Protein AF-M5FGD8-F1 (afdb_monomer_lite)

Secondary structure (DSSP, 8-state):
-PPP-----SSHHHHHHHHHHHHHHHHHHHHHHHHHHHHHHHHHHHHHHHHHHHHHHHHHHHTT-HHHHHHHHHHHHHHHHHHHHHHHTS--HHHHHHHHHHHHHHHHHHHHHTT--HHHHHHHHHHHHHH-HHHHHHHHHHHHHHHHHHHHHS-----SSSSSSSSS------------------------------

Foldseek 3Di:
DDDDDPDDDDPVVVVVVVVVCVVVCVVVCVVCVVVVVVVCVVCVVVCVVVVVVVVVVCVVVVVPCPVVVVVVVVVVVVVVVVVVVVVVPPPDPVVVVVVVVVVVVVVVVVVVPPPDDPVVVVVVLVVCCVVCVPCVVVVVVVVVVVVVCCVVVVPPPPPPVVPPPPPDDDDDDDDDDDDDPDDDDDDDPDDDDDDDDD

Radius of gyration: 38.77 Å; chains: 1; bounding box: 127×76×71 Å

Sequence (198 aa):
MPRKDDHGPKQADFETAKNELSDRFQQEKQTATETLHDARDELTRKAGDYASEAKQALFNKAEGTQRDVSANLSAFGGALRAASEHLANSDQRTASKFVLDAAGGLERLSSSVKDKPFEEVLGEIQSFGRDNPGALIAGSVLAGLALGRFIKSAPQSASAEAARQSQTDWASPNGNETGQDAGELADDWSNETLEQTP

pLDDT: mean 71.31, std 16.2, range [41.19, 95.94]

Structure (mmCIF, N/CA/C/O backbone):
data_AF-M5FGD8-F1
#
_entry.id   AF-M5FGD8-F1
#
loop_
_atom_site.group_PDB
_atom_site.id
_atom_site.type_symbol
_atom_site.label_atom_id
_atom_site.label_alt_id
_atom_site.label_comp_id
_atom_site.label_asym_id
_atom_site.label_entity_id
_atom_site.label_seq_id
_atom_site.pdbx_PDB_ins_code
_atom_site.Cartn_x
_atom_site.Cartn_y
_atom_site.Cartn_z
_atom_site.occupancy
_atom_site.B_iso_or_equiv
_atom_site.auth_seq_id
_atom_site.auth_comp_id
_atom_site.auth_asym_id
_atom_site.auth_atom_id
_atom_site.pdbx_PDB_model_num
ATOM 1 N N . MET A 1 1 ? 4.583 -41.269 44.971 1.00 46.97 1 MET A N 1
ATOM 2 C CA . MET A 1 1 ? 5.158 -40.457 43.877 1.00 46.97 1 MET A CA 1
ATOM 3 C C . MET A 1 1 ? 4.012 -40.006 42.971 1.00 46.97 1 MET A C 1
ATOM 5 O O . MET A 1 1 ? 3.529 -40.847 42.223 1.00 46.97 1 MET A O 1
ATOM 9 N N . PRO A 1 2 ? 3.492 -38.769 43.071 1.00 42.41 2 PRO A N 1
ATOM 10 C CA . PRO A 1 2 ? 2.491 -38.275 42.129 1.00 42.41 2 PRO A CA 1
ATOM 11 C C . PRO A 1 2 ? 3.182 -37.617 40.924 1.00 42.41 2 PRO A C 1
ATOM 13 O O . PRO A 1 2 ? 4.127 -36.842 41.088 1.00 42.41 2 PRO A O 1
ATOM 16 N N . ARG A 1 3 ? 2.748 -37.991 39.716 1.00 50.31 3 ARG A N 1
ATOM 17 C CA . ARG A 1 3 ? 3.198 -37.408 38.447 1.00 50.31 3 ARG A CA 1
ATOM 18 C C . ARG A 1 3 ? 2.535 -36.043 38.256 1.00 50.31 3 ARG A C 1
ATOM 20 O O . ARG A 1 3 ? 1.381 -35.877 38.623 1.00 50.31 3 ARG A O 1
ATOM 27 N N . LYS A 1 4 ? 3.309 -35.086 37.739 1.00 50.19 4 LYS A N 1
ATOM 28 C CA . LYS A 1 4 ? 2.849 -33.756 37.331 1.00 50.19 4 LYS A CA 1
ATOM 29 C C . LYS A 1 4 ? 1.984 -33.909 36.081 1.00 50.19 4 LYS A C 1
ATOM 31 O O . LYS A 1 4 ? 2.421 -34.540 35.122 1.00 50.19 4 LYS A O 1
ATOM 36 N N . ASP A 1 5 ? 0.807 -33.311 36.113 1.00 58.12 5 ASP A N 1
ATOM 37 C CA . ASP A 1 5 ? -0.071 -33.168 34.964 1.00 58.12 5 ASP A CA 1
ATOM 38 C C . ASP A 1 5 ? 0.369 -31.917 34.187 1.00 58.12 5 ASP A C 1
ATOM 40 O O . ASP A 1 5 ? 0.264 -30.790 34.676 1.00 58.12 5 ASP A O 1
ATOM 44 N N . ASP A 1 6 ? 0.926 -32.117 32.992 1.00 55.38 6 ASP A N 1
ATOM 45 C CA . ASP A 1 6 ? 1.298 -31.055 32.056 1.00 55.38 6 ASP A CA 1
ATOM 46 C C . ASP A 1 6 ? 0.031 -30.471 31.402 1.00 55.38 6 ASP A C 1
ATOM 48 O O . ASP A 1 6 ? -0.397 -30.883 30.322 1.00 55.38 6 ASP A O 1
ATOM 52 N N . HIS A 1 7 ? -0.608 -29.508 32.066 1.00 54.94 7 HIS A N 1
ATOM 53 C CA . HIS A 1 7 ? -1.652 -28.679 31.463 1.00 54.94 7 HIS A CA 1
ATOM 54 C C . HIS A 1 7 ? -1.036 -27.403 30.872 1.00 54.94 7 HIS A C 1
ATOM 56 O O . HIS A 1 7 ? -0.427 -26.593 31.567 1.00 54.94 7 HIS A O 1
ATOM 62 N N . GLY A 1 8 ? -1.157 -27.264 29.548 1.00 57.31 8 GLY A N 1
ATOM 63 C CA . GLY A 1 8 ? -0.509 -26.234 28.736 1.00 57.31 8 GLY A CA 1
ATOM 64 C C . GLY A 1 8 ? -1.013 -24.802 28.994 1.00 57.31 8 GLY A C 1
ATOM 65 O O . GLY A 1 8 ? -2.211 -24.556 28.847 1.00 57.31 8 GLY A O 1
ATOM 66 N N . PRO A 1 9 ? -0.120 -23.827 29.261 1.00 54.44 9 PRO A N 1
ATOM 67 C CA . PRO A 1 9 ? -0.486 -22.432 29.491 1.00 54.44 9 PRO A CA 1
ATOM 68 C C . PRO A 1 9 ? -0.144 -21.560 28.269 1.00 54.44 9 PRO A C 1
ATOM 70 O O . PRO A 1 9 ? 0.854 -20.852 28.270 1.00 54.44 9 PRO A O 1
ATOM 73 N N . LYS A 1 10 ? -0.910 -21.648 27.171 1.00 59.47 10 LYS A N 1
ATOM 74 C CA . LYS A 1 10 ? -0.702 -20.753 26.001 1.00 59.47 10 LYS A CA 1
ATOM 75 C C . LYS A 1 10 ? -1.955 -20.075 25.448 1.00 59.47 10 LYS A C 1
ATOM 77 O O . LYS A 1 10 ? -1.846 -19.286 24.518 1.00 59.47 10 LYS A O 1
ATOM 82 N N . GLN A 1 11 ? -3.132 -20.369 25.996 1.00 58.44 11 GLN A N 1
ATOM 83 C CA . GLN A 1 11 ? -4.387 -19.751 25.547 1.00 58.44 11 GLN A CA 1
ATOM 84 C C . GLN A 1 11 ? -4.768 -18.544 26.421 1.00 58.44 11 GLN A C 1
ATOM 86 O O . GLN A 1 11 ? -5.127 -17.500 25.883 1.00 58.44 11 GLN A O 1
ATOM 91 N N . ALA A 1 12 ? -4.550 -18.634 27.739 1.00 64.38 12 ALA A N 1
ATOM 92 C CA . ALA A 1 12 ? -4.874 -17.567 28.691 1.00 64.38 12 ALA A CA 1
ATOM 93 C C . ALA A 1 12 ? -4.079 -16.264 28.452 1.00 64.38 12 ALA A C 1
ATOM 95 O O . ALA A 1 12 ? -4.641 -15.172 28.528 1.00 64.38 12 ALA A O 1
ATOM 96 N N . ASP A 1 13 ? -2.793 -16.359 28.097 1.00 74.19 13 ASP A N 1
ATOM 97 C CA . ASP A 1 13 ? -1.949 -15.181 27.846 1.00 74.19 13 ASP A CA 1
ATOM 98 C C . ASP A 1 13 ? -2.328 -14.450 26.549 1.00 74.19 13 ASP A C 1
ATOM 100 O O . ASP A 1 13 ? -2.279 -13.223 26.471 1.00 74.19 13 ASP A O 1
ATOM 104 N N . PHE A 1 14 ? -2.752 -15.196 25.525 1.00 71.69 14 PHE A N 1
ATOM 105 C CA . PHE A 1 14 ? -3.128 -14.630 24.231 1.00 71.69 14 PHE A CA 1
ATOM 106 C C . PHE A 1 14 ? -4.506 -13.958 24.264 1.00 71.69 14 PHE A C 1
ATOM 108 O O . PHE A 1 14 ? -4.689 -12.910 23.645 1.00 71.69 14 PHE A O 1
ATOM 115 N N . GLU A 1 15 ? -5.466 -14.522 25.004 1.00 77.31 15 GLU A N 1
ATOM 116 C CA . GLU A 1 15 ? -6.761 -13.871 25.239 1.00 77.31 15 GLU A CA 1
ATOM 117 C C . GLU A 1 15 ? -6.604 -12.581 26.045 1.00 77.31 15 GLU A C 1
ATOM 119 O O . GLU A 1 15 ? -7.192 -11.560 25.691 1.00 77.31 15 GLU A O 1
ATOM 124 N N . THR A 1 16 ? -5.739 -12.591 27.060 1.00 79.38 16 THR A N 1
ATOM 125 C CA . THR A 1 16 ? -5.437 -11.396 27.859 1.00 79.38 16 THR A CA 1
ATOM 126 C C . THR A 1 16 ? -4.801 -10.301 26.996 1.00 79.38 16 THR A C 1
ATOM 128 O O . THR A 1 16 ? -5.254 -9.158 27.018 1.00 79.38 16 THR A O 1
ATOM 131 N N . ALA A 1 17 ? -3.826 -10.658 26.151 1.00 80.81 17 ALA A N 1
ATOM 132 C CA . ALA A 1 17 ? -3.194 -9.721 25.222 1.00 80.81 17 ALA A CA 1
ATOM 133 C C . ALA A 1 17 ? -4.173 -9.163 24.169 1.00 80.81 17 ALA A C 1
ATOM 135 O O . ALA A 1 17 ? -4.108 -7.982 23.828 1.00 80.81 17 ALA A O 1
ATOM 136 N N . LYS A 1 18 ? -5.105 -9.982 23.661 1.00 82.88 18 LYS A N 1
ATOM 137 C CA . LYS A 1 18 ? -6.154 -9.534 22.729 1.00 82.88 18 LYS A CA 1
ATOM 138 C C . LYS A 1 18 ? -7.155 -8.580 23.372 1.00 82.88 18 LYS A C 1
ATOM 140 O O . LYS A 1 18 ? -7.598 -7.645 22.700 1.00 82.88 18 LYS A O 1
ATOM 145 N N . ASN A 1 19 ? -7.517 -8.827 24.627 1.00 85.88 19 ASN A N 1
ATOM 146 C CA . ASN A 1 19 ? -8.458 -7.987 25.359 1.00 85.88 19 ASN A CA 1
ATOM 147 C C . ASN A 1 19 ? -7.829 -6.628 25.682 1.00 85.88 19 ASN A C 1
ATOM 149 O O . ASN A 1 19 ? -8.409 -5.608 25.326 1.00 85.88 19 ASN A O 1
ATOM 153 N N . GLU A 1 20 ? -6.593 -6.597 26.197 1.00 82.81 20 GLU A N 1
ATOM 154 C CA . GLU A 1 20 ? -5.900 -5.330 26.475 1.00 82.81 20 GLU A CA 1
ATOM 155 C C . GLU A 1 20 ? -5.678 -4.502 25.196 1.00 82.81 20 GLU A C 1
ATOM 157 O O . GLU A 1 20 ? -5.868 -3.283 25.184 1.00 82.81 20 GLU A O 1
ATOM 162 N N . LEU A 1 21 ? -5.328 -5.165 24.089 1.00 82.06 21 LEU A N 1
ATOM 163 C CA . LEU A 1 21 ? -5.181 -4.503 22.797 1.00 82.06 21 LEU A CA 1
ATOM 164 C C . LEU A 1 21 ? -6.523 -3.991 22.260 1.00 82.06 21 LEU A C 1
ATOM 166 O O . LEU A 1 21 ? -6.566 -2.897 21.706 1.00 82.06 21 LEU A O 1
ATOM 170 N N . SER A 1 22 ? -7.614 -4.744 22.426 1.00 84.19 22 SER A N 1
ATOM 171 C CA . SER A 1 22 ? -8.946 -4.300 21.994 1.00 84.19 22 SER A CA 1
ATOM 172 C C . SER A 1 22 ? -9.421 -3.086 22.775 1.00 84.19 22 SER A C 1
ATOM 174 O O . SER A 1 22 ? -9.958 -2.171 22.159 1.00 84.19 22 SER A O 1
ATOM 176 N N . ASP A 1 23 ? -9.195 -3.044 24.088 1.00 84.44 23 ASP A N 1
ATOM 177 C CA . ASP A 1 23 ? -9.616 -1.921 24.929 1.00 84.44 23 ASP A CA 1
ATOM 178 C C . ASP A 1 23 ? -8.867 -0.633 24.568 1.00 84.44 23 ASP A C 1
ATOM 180 O O . ASP A 1 23 ? -9.492 0.410 24.351 1.00 84.44 23 ASP A O 1
ATOM 184 N N . ARG A 1 24 ? -7.541 -0.708 24.389 1.00 81.06 24 ARG A N 1
ATOM 185 C CA . ARG A 1 24 ? -6.741 0.441 23.926 1.00 81.06 24 ARG A CA 1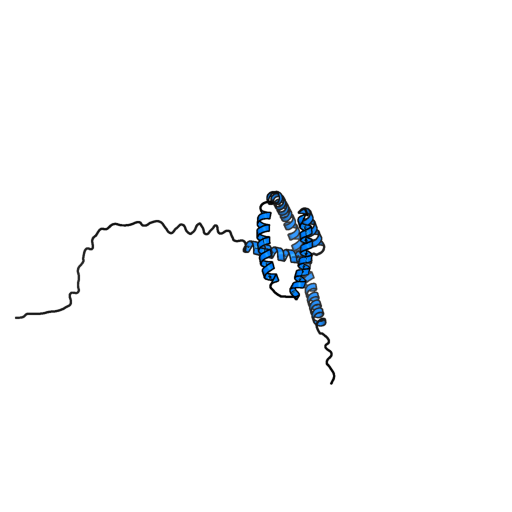
ATOM 186 C C . ARG A 1 24 ? -7.131 0.867 22.510 1.00 81.06 24 ARG A C 1
ATOM 188 O O . ARG A 1 24 ? -7.355 2.047 22.255 1.00 81.06 24 ARG A O 1
ATOM 195 N N . PHE A 1 25 ? -7.305 -0.097 21.608 1.00 82.50 25 PHE A N 1
ATOM 196 C CA . PHE A 1 25 ? -7.663 0.171 20.219 1.00 82.50 25 PHE A CA 1
ATOM 197 C C . PHE A 1 25 ? -9.083 0.728 20.069 1.00 82.50 25 PHE A C 1
ATOM 199 O O . PHE A 1 25 ? -9.325 1.519 19.164 1.00 82.50 25 PHE A O 1
ATOM 206 N N . GLN A 1 26 ? -10.032 0.352 20.933 1.00 80.81 26 GLN A N 1
ATOM 207 C CA . GLN A 1 26 ? -11.375 0.940 20.948 1.00 80.81 26 GLN A CA 1
ATOM 208 C C . GLN A 1 26 ? -11.356 2.401 21.395 1.00 80.81 26 GLN A C 1
ATOM 210 O O . GLN A 1 26 ? -12.067 3.220 20.812 1.00 80.81 26 GLN A O 1
ATOM 215 N N . GLN A 1 27 ? -10.527 2.732 22.384 1.00 78.19 27 GLN A N 1
ATOM 216 C CA . GLN A 1 27 ? -10.404 4.099 22.876 1.00 78.19 27 GLN A CA 1
ATOM 217 C C . GLN A 1 27 ? -9.714 5.009 21.849 1.00 78.19 27 GLN A C 1
ATOM 219 O O . GLN A 1 27 ? -10.177 6.116 21.591 1.00 78.19 27 GLN A O 1
ATOM 224 N N . GLU A 1 28 ? -8.670 4.515 21.181 1.00 76.94 28 GLU A N 1
ATOM 225 C CA . GLU A 1 28 ? -7.997 5.249 20.102 1.00 76.94 28 GLU A CA 1
ATOM 226 C C . GLU A 1 28 ? -8.841 5.323 18.821 1.00 76.94 28 GLU A C 1
ATOM 228 O O . GLU A 1 28 ? -8.768 6.308 18.085 1.00 76.94 28 GLU A O 1
ATOM 233 N N . LYS A 1 29 ? -9.696 4.323 18.564 1.00 82.12 29 LYS A N 1
ATOM 234 C CA . LYS A 1 29 ? -10.588 4.290 17.398 1.00 82.12 29 LYS A CA 1
ATOM 235 C C . LYS A 1 29 ? -11.541 5.469 17.333 1.00 82.12 29 LYS A C 1
ATOM 237 O O . LYS A 1 29 ? -11.838 5.877 16.219 1.00 82.12 29 LYS A O 1
ATOM 242 N N . GLN A 1 30 ? -12.046 5.995 18.448 1.00 80.50 30 GLN A N 1
ATOM 243 C CA . GLN A 1 30 ? -13.005 7.108 18.404 1.00 80.50 30 GLN A CA 1
ATOM 244 C C . GLN A 1 30 ? -12.346 8.370 17.834 1.00 80.50 30 GLN A C 1
ATOM 246 O O . GLN A 1 30 ? -12.746 8.840 16.770 1.00 80.50 30 GLN A O 1
ATOM 251 N N . THR A 1 31 ? -11.239 8.800 18.438 1.00 80.62 31 THR A N 1
ATOM 252 C CA . THR A 1 31 ? -10.453 9.955 17.981 1.00 80.62 31 THR A CA 1
ATOM 253 C C . THR A 1 31 ? -9.852 9.737 16.590 1.00 80.62 31 THR A C 1
ATOM 255 O O . THR A 1 31 ? -9.824 10.645 15.753 1.00 80.62 31 THR A O 1
ATOM 258 N N . ALA A 1 32 ? -9.388 8.514 16.309 1.00 82.88 32 ALA A N 1
ATOM 259 C CA . ALA A 1 32 ? -8.866 8.169 14.996 1.00 82.88 32 ALA A CA 1
ATOM 260 C C . ALA A 1 32 ? -9.971 8.185 13.936 1.00 82.88 32 ALA A C 1
ATOM 262 O O . ALA A 1 32 ? -9.721 8.649 12.837 1.00 82.88 32 ALA A O 1
ATOM 263 N N . THR A 1 33 ? -11.188 7.724 14.234 1.00 85.88 33 THR A N 1
ATOM 264 C CA . THR A 1 33 ? -12.285 7.681 13.253 1.00 85.88 33 THR A CA 1
ATOM 265 C C . THR A 1 33 ? -12.715 9.082 12.833 1.00 85.88 33 THR A C 1
ATOM 267 O O . THR A 1 33 ? -12.932 9.285 11.644 1.00 85.88 33 THR A O 1
ATOM 270 N N . GLU A 1 34 ? -12.773 10.043 13.759 1.00 83.44 34 GLU A N 1
ATOM 271 C CA . GLU A 1 34 ? -13.066 11.449 13.438 1.00 83.44 34 GLU A CA 1
ATOM 272 C C . GLU A 1 34 ? -11.989 12.044 12.525 1.00 83.44 34 GLU A C 1
ATOM 274 O O . GLU A 1 34 ? -12.287 12.466 11.410 1.00 83.44 34 GLU A O 1
ATOM 279 N N . THR A 1 35 ? -10.718 11.944 12.924 1.00 85.12 35 THR A N 1
ATOM 280 C CA . THR A 1 35 ? -9.596 12.460 12.118 1.00 85.12 35 THR A CA 1
ATOM 281 C C . THR A 1 35 ? -9.487 11.754 10.759 1.00 85.12 35 THR A C 1
ATOM 283 O O . THR A 1 35 ? -9.141 12.358 9.744 1.00 85.12 35 THR A O 1
ATOM 286 N N . LEU A 1 36 ? -9.788 10.453 10.717 1.00 86.94 36 LEU A N 1
ATOM 287 C CA . LEU A 1 36 ? -9.812 9.671 9.487 1.00 86.94 36 LEU A CA 1
ATOM 288 C C . LEU A 1 36 ? -10.972 10.070 8.578 1.00 86.94 36 LEU A C 1
ATOM 290 O O . LEU A 1 36 ? -10.812 9.940 7.372 1.00 86.94 36 LEU A O 1
ATOM 294 N N . HIS A 1 37 ? -12.117 10.510 9.100 1.00 87.62 37 HIS A N 1
ATOM 295 C CA . HIS A 1 37 ? -13.251 10.919 8.270 1.00 87.62 37 HIS A CA 1
ATOM 296 C C . HIS A 1 37 ? -12.904 12.180 7.477 1.00 87.62 37 HIS A C 1
ATOM 298 O O . HIS A 1 37 ? -12.992 12.171 6.250 1.00 87.62 37 HIS A O 1
ATOM 304 N N . ASP A 1 38 ? -12.381 13.201 8.158 1.00 88.75 38 ASP A N 1
ATOM 305 C CA . ASP A 1 38 ? -11.958 14.451 7.521 1.00 88.75 38 ASP A CA 1
ATOM 306 C C . ASP A 1 38 ? -10.843 14.208 6.494 1.00 88.75 38 ASP A C 1
ATOM 308 O O . ASP A 1 38 ? -10.909 14.665 5.347 1.00 88.75 38 ASP A O 1
ATOM 312 N N . ALA A 1 39 ? -9.841 13.406 6.873 1.00 88.44 39 ALA A N 1
ATOM 313 C CA . ALA A 1 39 ? -8.756 13.029 5.975 1.00 88.44 39 ALA A CA 1
ATOM 314 C C . ALA A 1 39 ? -9.260 12.220 4.767 1.00 88.44 39 ALA A C 1
ATOM 316 O O . ALA A 1 39 ? -8.756 12.392 3.658 1.00 88.44 39 ALA A O 1
ATOM 317 N N . ARG A 1 40 ? -10.261 11.348 4.949 1.00 88.94 40 ARG A N 1
ATOM 318 C CA . ARG A 1 40 ? -10.869 10.572 3.858 1.00 88.94 40 ARG A CA 1
ATOM 319 C C . ARG A 1 40 ? -11.654 11.450 2.902 1.00 88.94 40 ARG A C 1
ATOM 321 O O . ARG A 1 40 ? -11.573 11.201 1.704 1.00 88.94 40 ARG A O 1
ATOM 328 N N . ASP A 1 41 ? -12.370 12.460 3.379 1.00 89.75 41 ASP A N 1
ATOM 329 C CA . ASP A 1 41 ? -13.151 13.349 2.514 1.00 89.75 41 ASP A CA 1
ATOM 330 C C . ASP A 1 41 ? -12.257 14.260 1.671 1.00 89.75 41 ASP A C 1
ATOM 332 O O . ASP A 1 41 ? -12.519 14.506 0.488 1.00 89.75 41 ASP A O 1
ATOM 336 N N . GLU A 1 42 ? -11.167 14.765 2.248 1.00 88.00 42 GLU A N 1
ATOM 337 C CA . GLU A 1 42 ? -10.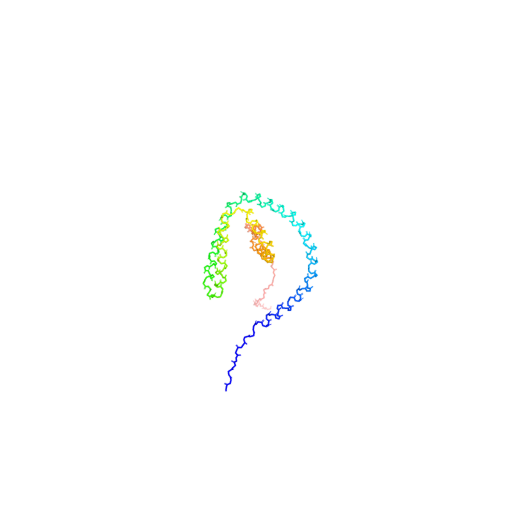162 15.502 1.484 1.00 88.00 42 GLU A CA 1
ATOM 338 C C . GLU A 1 42 ? -9.442 14.589 0.482 1.00 88.00 42 GLU A C 1
ATOM 340 O O . GLU A 1 42 ? -9.312 14.936 -0.698 1.00 88.00 42 GLU A O 1
ATOM 345 N N . LEU A 1 43 ? -9.029 13.400 0.929 1.00 88.75 43 LEU A N 1
ATOM 346 C CA . LEU A 1 43 ? -8.340 12.435 0.083 1.00 88.75 43 LEU A CA 1
ATOM 347 C C . LEU A 1 43 ? -9.234 11.935 -1.049 1.00 88.75 43 LEU A C 1
ATOM 349 O O . LEU A 1 43 ? -8.758 11.840 -2.168 1.00 88.75 43 LEU A O 1
ATOM 353 N N . THR A 1 44 ? -10.515 11.661 -0.804 1.00 89.62 44 THR A N 1
ATOM 354 C CA . THR A 1 44 ? -11.457 11.176 -1.828 1.00 89.62 44 THR A CA 1
ATOM 355 C C . THR A 1 44 ? -11.653 12.211 -2.929 1.00 89.62 44 THR A C 1
ATOM 357 O O . THR A 1 44 ? -11.659 11.853 -4.104 1.00 89.62 44 THR A O 1
ATOM 360 N N . ARG A 1 45 ? -11.743 13.499 -2.569 1.00 87.81 45 ARG A N 1
ATOM 361 C CA . ARG A 1 45 ? -11.838 14.593 -3.546 1.00 87.81 45 ARG A CA 1
ATOM 362 C C . ARG A 1 45 ? -10.578 14.688 -4.403 1.00 87.81 45 ARG A C 1
ATOM 364 O O . ARG A 1 45 ? -10.664 14.544 -5.616 1.00 87.81 45 ARG A O 1
ATOM 371 N N . LYS A 1 46 ? -9.403 14.826 -3.775 1.00 88.75 46 LYS A N 1
ATOM 372 C CA . LYS A 1 46 ? -8.120 14.918 -4.499 1.00 88.75 46 LYS A CA 1
ATOM 373 C C . LYS A 1 46 ? -7.820 13.654 -5.308 1.00 88.75 46 LYS A C 1
ATOM 375 O O . LYS A 1 46 ? -7.343 13.739 -6.434 1.00 88.75 46 LYS A O 1
ATOM 380 N N . ALA A 1 47 ? -8.106 12.480 -4.753 1.00 87.38 47 ALA A N 1
ATOM 381 C CA . ALA A 1 47 ? -7.891 11.209 -5.427 1.00 87.38 47 ALA A CA 1
ATOM 382 C C . ALA A 1 47 ? -8.831 11.027 -6.620 1.00 87.38 47 ALA A C 1
ATOM 384 O O . ALA A 1 47 ? -8.395 10.445 -7.599 1.00 87.38 47 ALA A O 1
ATOM 385 N N . GLY A 1 48 ? -10.075 11.517 -6.582 1.00 86.69 48 GLY A N 1
ATOM 386 C CA . GLY A 1 48 ? -11.003 11.424 -7.716 1.00 86.69 48 GLY A CA 1
ATOM 387 C C . GLY A 1 48 ? -10.486 12.139 -8.969 1.00 86.69 48 GLY A C 1
ATOM 388 O O . GLY A 1 48 ? -10.502 11.561 -10.061 1.00 86.69 48 GLY A O 1
ATOM 389 N N . ASP A 1 49 ? -9.956 13.350 -8.792 1.00 87.56 49 ASP A N 1
ATOM 390 C CA . ASP A 1 49 ? -9.385 14.152 -9.880 1.00 87.56 49 ASP A CA 1
ATOM 391 C C . ASP A 1 49 ? -8.109 13.497 -10.435 1.00 87.56 49 ASP A C 1
ATOM 393 O O . ASP A 1 49 ? -8.020 13.190 -11.627 1.00 87.56 49 ASP A O 1
ATOM 397 N N . TYR A 1 50 ? -7.156 13.171 -9.552 1.00 88.31 50 TYR A N 1
ATOM 398 C CA . TYR A 1 50 ? -5.898 12.521 -9.938 1.00 88.31 50 TYR A CA 1
ATOM 399 C C . TYR A 1 50 ? -6.100 11.120 -10.525 1.00 88.31 50 TYR A C 1
ATOM 401 O O . TYR A 1 50 ? -5.399 10.736 -11.460 1.00 88.31 50 TYR A O 1
ATOM 409 N N . ALA A 1 51 ? -7.040 10.334 -9.994 1.00 87.12 51 ALA A N 1
ATOM 410 C CA . ALA A 1 51 ? -7.312 8.988 -10.486 1.00 87.12 51 ALA A CA 1
ATOM 411 C C . ALA A 1 51 ? -7.905 9.025 -11.891 1.00 87.12 51 ALA A C 1
ATOM 413 O O . ALA A 1 51 ? -7.570 8.162 -12.697 1.00 87.12 51 ALA A O 1
ATOM 414 N N . SER A 1 52 ? -8.751 10.008 -12.204 1.00 85.62 52 SER A N 1
ATOM 415 C CA . SER A 1 52 ? -9.327 10.153 -13.544 1.00 85.62 52 SER A CA 1
ATOM 416 C C . SER A 1 52 ? -8.248 10.482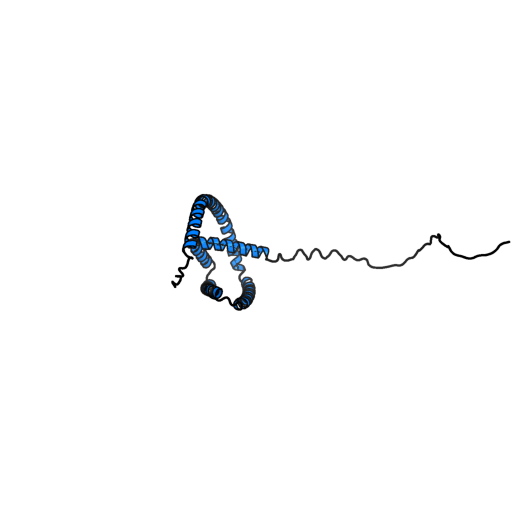 -14.579 1.00 85.62 52 SER A C 1
ATOM 418 O O . SER A 1 52 ? -8.175 9.823 -15.618 1.00 85.62 52 SER A O 1
ATOM 420 N N . GLU A 1 53 ? -7.354 11.421 -14.258 1.00 86.88 53 GLU A N 1
ATOM 421 C CA . GLU A 1 53 ? -6.212 11.777 -15.109 1.00 86.88 53 GLU A CA 1
ATOM 422 C C . GLU A 1 53 ? -5.239 10.601 -15.278 1.00 86.88 53 GLU A C 1
ATOM 424 O O . GLU A 1 53 ? -4.880 10.229 -16.399 1.00 86.88 53 GLU A O 1
ATOM 429 N N . ALA A 1 54 ? -4.871 9.948 -14.172 1.00 87.50 54 ALA A N 1
ATOM 430 C CA . ALA A 1 54 ? -3.997 8.781 -14.189 1.00 87.50 54 ALA A CA 1
ATOM 431 C C . ALA A 1 54 ? -4.611 7.629 -14.990 1.00 87.50 54 ALA A C 1
ATOM 433 O O . ALA A 1 54 ? -3.921 6.999 -15.789 1.00 87.50 54 ALA A O 1
ATOM 434 N N . LYS A 1 55 ? -5.914 7.370 -14.823 1.00 84.56 55 LYS A N 1
ATOM 435 C CA . LYS A 1 55 ? -6.643 6.345 -15.573 1.00 84.56 55 LYS A CA 1
ATOM 436 C C . LYS A 1 55 ? -6.557 6.636 -17.068 1.00 84.56 55 LYS A C 1
ATOM 438 O O . LYS A 1 55 ? -6.157 5.758 -17.825 1.00 84.56 55 LYS A O 1
ATOM 443 N N . GLN A 1 56 ? -6.848 7.862 -17.492 1.00 84.38 56 GLN A N 1
ATOM 444 C CA . GLN A 1 56 ? -6.799 8.234 -18.904 1.00 84.38 56 GLN A CA 1
ATOM 445 C C . GLN A 1 56 ? -5.384 8.115 -19.493 1.00 84.38 56 GLN A C 1
ATOM 447 O O . GLN A 1 56 ? -5.215 7.554 -20.575 1.00 84.38 56 GLN A O 1
ATOM 452 N N . ALA A 1 57 ? -4.356 8.554 -18.763 1.00 83.12 57 ALA A N 1
ATOM 453 C CA . ALA A 1 57 ? -2.963 8.394 -19.176 1.00 83.12 57 ALA A CA 1
ATOM 454 C C . ALA A 1 57 ? -2.541 6.916 -19.280 1.00 83.12 57 ALA A C 1
ATOM 456 O O . ALA A 1 57 ? -1.833 6.539 -20.216 1.00 83.12 57 ALA A O 1
ATOM 457 N N . LEU A 1 58 ? -2.991 6.070 -18.348 1.00 81.31 58 LEU A N 1
ATOM 458 C CA . LEU A 1 58 ? -2.725 4.631 -18.356 1.00 81.31 58 LEU A CA 1
ATOM 459 C C . LEU A 1 58 ? -3.400 3.931 -19.538 1.00 81.31 58 LEU A C 1
ATOM 461 O O . LEU A 1 58 ? -2.727 3.166 -20.224 1.00 81.31 58 LEU A O 1
ATOM 465 N N . PHE A 1 59 ? -4.678 4.213 -19.812 1.00 77.19 59 PHE A N 1
ATOM 466 C CA . PHE A 1 59 ? -5.390 3.633 -20.959 1.00 77.19 59 PHE A CA 1
ATOM 467 C C . PHE A 1 59 ? -4.737 4.029 -22.286 1.00 77.19 59 PHE A C 1
ATOM 469 O O . PHE A 1 59 ? -4.399 3.152 -23.077 1.00 77.19 59 PHE A O 1
ATOM 476 N N . ASN A 1 60 ? -4.432 5.318 -22.470 1.00 77.25 60 ASN A N 1
ATOM 477 C CA . ASN A 1 60 ? -3.755 5.808 -23.676 1.00 77.25 60 ASN A CA 1
ATOM 478 C C . ASN A 1 60 ? -2.367 5.172 -23.877 1.00 77.25 60 ASN A C 1
ATOM 480 O O . ASN A 1 60 ? -1.909 4.999 -25.005 1.00 77.25 60 ASN A O 1
ATOM 484 N N . LYS A 1 61 ? -1.665 4.829 -22.788 1.00 70.19 61 LYS A N 1
ATOM 485 C CA . LYS A 1 61 ? -0.337 4.205 -22.854 1.00 70.19 61 LYS A CA 1
ATOM 486 C C . LYS A 1 61 ? -0.401 2.681 -23.010 1.00 70.19 61 LYS A C 1
ATOM 488 O O . LYS A 1 61 ? 0.511 2.093 -23.598 1.00 70.19 61 LYS A O 1
ATOM 493 N N . ALA A 1 62 ? -1.458 2.037 -22.521 1.00 67.38 62 ALA A N 1
ATOM 494 C CA . ALA A 1 62 ? -1.650 0.592 -22.611 1.00 67.38 62 ALA A CA 1
ATOM 495 C C . ALA A 1 62 ? -1.752 0.106 -24.067 1.00 67.38 62 ALA A C 1
ATOM 497 O O . ALA A 1 62 ? -1.157 -0.919 -24.396 1.00 67.38 62 ALA A O 1
ATOM 498 N N . GLU A 1 63 ? -2.391 0.874 -24.956 1.00 65.88 63 GLU A N 1
ATOM 499 C CA . GLU A 1 63 ? -2.509 0.534 -26.385 1.00 65.88 63 GLU A CA 1
ATOM 500 C C . GLU A 1 63 ? -1.155 0.497 -27.127 1.00 65.88 63 GLU A C 1
ATOM 502 O O . GLU A 1 63 ? -1.016 -0.209 -28.124 1.00 65.88 63 GLU A O 1
ATOM 507 N N . GLY A 1 64 ? -0.125 1.197 -26.628 1.00 61.03 64 GLY A N 1
ATOM 508 C CA . GLY A 1 64 ? 1.194 1.285 -27.274 1.00 61.03 64 GLY A CA 1
ATOM 509 C C . GLY A 1 64 ? 2.303 0.411 -26.672 1.00 61.03 64 GLY A C 1
ATOM 510 O O . GLY A 1 64 ? 3.331 0.209 -27.313 1.00 61.03 64 GLY A O 1
ATOM 511 N N . THR A 1 65 ? 2.132 -0.121 -25.456 1.00 62.47 65 THR A N 1
ATOM 512 C CA . THR A 1 65 ? 3.260 -0.641 -24.642 1.00 62.47 65 THR A CA 1
ATOM 513 C C . THR A 1 65 ? 3.425 -2.171 -24.699 1.00 62.47 65 THR A C 1
ATOM 515 O O . THR A 1 65 ? 4.314 -2.745 -24.073 1.00 62.47 65 THR A O 1
ATOM 518 N N . GLN A 1 66 ? 2.606 -2.874 -25.484 1.00 60.66 66 GLN A N 1
ATOM 519 C CA . GLN A 1 66 ? 2.540 -4.342 -25.456 1.00 60.66 66 GLN A CA 1
ATOM 520 C C . GLN A 1 66 ? 3.855 -5.045 -25.863 1.00 60.66 66 GLN A C 1
ATOM 522 O O . GLN A 1 66 ? 4.135 -6.148 -25.395 1.00 60.66 66 GLN A O 1
ATOM 527 N N . ARG A 1 67 ? 4.692 -4.409 -26.698 1.00 59.44 67 ARG A N 1
ATOM 528 C CA . ARG A 1 67 ? 5.957 -4.983 -27.203 1.00 59.44 67 ARG A CA 1
ATOM 529 C C . ARG A 1 67 ? 7.125 -4.904 -26.211 1.00 59.44 67 ARG A C 1
ATOM 531 O O . ARG A 1 67 ? 7.938 -5.824 -26.166 1.00 59.44 67 ARG A O 1
ATOM 538 N N . ASP A 1 68 ? 7.185 -3.862 -25.386 1.00 63.62 68 ASP A N 1
ATOM 539 C CA . ASP A 1 68 ? 8.268 -3.676 -24.404 1.00 63.62 68 ASP A CA 1
ATOM 540 C C . ASP A 1 68 ? 8.043 -4.504 -23.131 1.00 63.62 68 ASP A C 1
ATOM 542 O O . ASP A 1 68 ? 8.981 -4.890 -22.429 1.00 63.62 68 ASP A O 1
ATOM 546 N N . VAL A 1 69 ? 6.786 -4.838 -22.845 1.00 62.16 69 VAL A N 1
ATOM 547 C CA . VAL A 1 69 ? 6.388 -5.620 -21.669 1.00 62.16 69 VAL A CA 1
ATOM 548 C C . VAL A 1 69 ? 6.912 -7.057 -21.760 1.00 62.16 69 VAL A C 1
ATOM 550 O O . VAL A 1 69 ? 7.466 -7.563 -20.785 1.00 62.16 69 VAL A O 1
ATOM 553 N N . SER A 1 70 ? 6.853 -7.702 -22.932 1.00 64.62 70 SER A N 1
ATOM 554 C CA . SER A 1 70 ? 7.298 -9.098 -23.092 1.00 64.62 70 SER A CA 1
ATOM 555 C C . SER A 1 70 ? 8.793 -9.308 -22.825 1.00 64.62 70 SER A C 1
ATOM 557 O O . SER A 1 70 ? 9.173 -10.314 -22.225 1.00 64.62 70 SER A O 1
ATOM 559 N N . ALA A 1 71 ? 9.645 -8.358 -23.224 1.00 64.69 71 ALA A N 1
ATOM 560 C CA . ALA A 1 71 ? 11.089 -8.455 -23.005 1.00 64.69 71 ALA A CA 1
ATOM 561 C C . ALA A 1 71 ? 11.443 -8.345 -21.509 1.00 64.69 71 ALA A C 1
ATOM 563 O O . ALA A 1 71 ? 12.246 -9.125 -20.993 1.00 64.69 71 ALA A O 1
ATOM 564 N N . ASN A 1 72 ? 10.776 -7.436 -20.793 1.00 65.38 72 ASN A N 1
ATOM 565 C CA . ASN A 1 72 ? 10.959 -7.248 -19.354 1.00 65.38 72 ASN A CA 1
ATOM 566 C C . ASN A 1 72 ? 10.402 -8.425 -18.531 1.00 65.38 72 ASN A C 1
ATOM 568 O O . ASN A 1 72 ? 11.016 -8.822 -17.539 1.00 65.38 72 ASN A O 1
ATOM 572 N N . LEU A 1 73 ? 9.293 -9.039 -18.963 1.00 69.44 73 LEU A N 1
ATOM 573 C CA . LEU A 1 73 ? 8.743 -10.234 -18.311 1.00 69.44 73 LEU A CA 1
ATOM 574 C C . LEU A 1 73 ? 9.683 -11.439 -18.408 1.00 69.44 73 LEU A C 1
ATOM 576 O O . LEU A 1 73 ? 9.820 -12.177 -17.434 1.00 69.44 73 LEU A O 1
ATOM 580 N N . SER A 1 74 ? 10.350 -11.635 -19.548 1.00 72.31 74 SER A N 1
ATOM 581 C CA . SER A 1 74 ? 11.305 -12.738 -19.704 1.00 72.31 74 SER A CA 1
ATOM 582 C C . SER A 1 74 ? 12.516 -12.574 -18.781 1.00 72.31 74 SER A C 1
ATOM 584 O O . SER A 1 74 ? 12.946 -13.541 -18.152 1.00 72.31 74 SER A O 1
ATOM 586 N N . ALA A 1 75 ? 13.047 -11.353 -18.664 1.00 73.25 75 ALA A N 1
ATOM 587 C CA . ALA A 1 75 ? 14.159 -11.051 -17.763 1.00 73.25 75 ALA A CA 1
ATOM 588 C C . ALA A 1 75 ? 13.766 -11.244 -16.287 1.00 73.25 75 ALA A C 1
ATOM 590 O O . ALA A 1 75 ? 14.506 -11.855 -15.514 1.00 73.25 75 ALA A O 1
ATOM 591 N N . PHE A 1 76 ? 12.567 -10.794 -15.910 1.00 76.38 76 PHE A N 1
ATOM 592 C CA . PHE A 1 76 ? 12.025 -10.989 -14.568 1.00 76.38 76 PHE A CA 1
ATOM 593 C C . PHE A 1 76 ? 11.786 -12.470 -14.242 1.00 76.38 76 PHE A C 1
ATOM 595 O O . PHE A 1 76 ? 12.182 -12.940 -13.176 1.00 76.38 76 PHE A O 1
ATOM 602 N N . GLY A 1 77 ? 11.203 -13.230 -15.175 1.00 77.69 77 GLY A N 1
ATOM 603 C CA . GLY A 1 77 ? 10.986 -14.669 -15.026 1.00 77.69 77 GLY A CA 1
ATOM 604 C C . GLY A 1 77 ? 12.291 -15.446 -14.836 1.00 77.69 77 GLY A C 1
ATOM 605 O O . GLY A 1 77 ? 12.357 -16.328 -13.980 1.00 77.69 77 GLY A O 1
ATOM 606 N N . GLY A 1 78 ? 13.350 -15.074 -15.565 1.00 76.19 78 GLY A N 1
ATOM 607 C CA . GLY A 1 78 ? 14.687 -15.648 -15.394 1.00 76.19 78 GLY A CA 1
ATOM 608 C C . GLY A 1 78 ? 15.278 -15.389 -14.004 1.00 76.19 78 GLY A C 1
ATOM 609 O O . GLY A 1 78 ? 15.761 -16.317 -13.356 1.00 76.19 78 GLY A O 1
ATOM 610 N N . ALA A 1 79 ? 15.179 -14.153 -13.504 1.00 80.81 79 ALA A N 1
ATOM 611 C CA . ALA A 1 79 ? 15.652 -13.801 -12.164 1.00 80.81 79 ALA A CA 1
ATOM 612 C C . ALA A 1 79 ? 14.855 -14.512 -11.054 1.00 80.81 79 ALA A C 1
ATOM 614 O O . ALA A 1 79 ? 15.433 -15.012 -10.087 1.00 80.81 79 ALA A O 1
ATOM 615 N N . LEU A 1 80 ? 13.531 -14.604 -11.208 1.00 74.25 80 LEU A N 1
ATOM 616 C CA . LEU A 1 80 ? 12.655 -15.267 -10.244 1.00 74.25 80 LEU A CA 1
ATOM 617 C C . LEU A 1 80 ? 12.893 -16.783 -10.197 1.00 74.25 80 LEU A C 1
ATOM 619 O O . LEU A 1 80 ? 12.907 -17.364 -9.110 1.00 74.25 80 LEU A O 1
ATOM 623 N N . ARG A 1 81 ? 13.126 -17.419 -11.355 1.00 77.06 81 ARG A N 1
ATOM 624 C CA . ARG A 1 81 ? 13.521 -18.833 -11.462 1.00 77.06 81 ARG A CA 1
ATOM 625 C C . ARG A 1 81 ? 14.803 -19.099 -10.667 1.00 77.06 81 ARG A C 1
ATOM 627 O O . ARG A 1 81 ? 14.788 -19.949 -9.782 1.00 77.06 81 ARG A O 1
ATOM 634 N N . ALA A 1 82 ? 15.849 -18.308 -10.908 1.00 79.56 82 ALA A N 1
ATOM 635 C CA . ALA A 1 82 ? 17.137 -18.449 -10.229 1.00 79.56 82 ALA A CA 1
ATOM 636 C C . ALA A 1 82 ? 17.028 -18.253 -8.704 1.00 79.56 82 ALA A C 1
ATOM 638 O O . ALA A 1 82 ? 17.602 -19.016 -7.927 1.00 79.56 82 ALA A O 1
ATOM 639 N N . ALA A 1 83 ? 16.244 -17.268 -8.255 1.00 76.44 83 ALA A N 1
ATOM 640 C CA . ALA A 1 83 ? 15.993 -17.045 -6.831 1.00 76.44 83 ALA A CA 1
ATOM 641 C C . ALA A 1 83 ? 15.207 -18.200 -6.184 1.00 76.44 83 ALA A C 1
ATOM 643 O O . ALA A 1 83 ? 15.498 -18.596 -5.055 1.00 76.44 83 ALA A O 1
ATOM 644 N N . SER A 1 84 ? 14.234 -18.763 -6.904 1.00 69.19 84 SER A N 1
ATOM 645 C CA . SER A 1 84 ? 13.416 -19.884 -6.427 1.00 69.19 84 SER A CA 1
ATOM 646 C C . SER A 1 84 ? 14.235 -21.164 -6.285 1.00 69.19 84 SER A C 1
ATOM 648 O O . SER A 1 84 ? 14.093 -21.864 -5.286 1.00 69.19 84 SER A O 1
ATOM 650 N N . GLU A 1 85 ? 15.133 -21.445 -7.234 1.00 77.44 85 GLU A N 1
ATOM 651 C CA . GLU A 1 85 ? 16.091 -22.556 -7.133 1.00 77.44 85 GLU A CA 1
ATOM 652 C C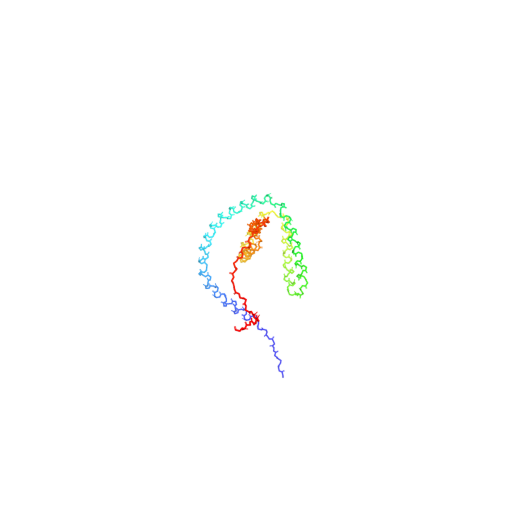 . GLU A 1 85 ? 16.997 -22.401 -5.904 1.00 77.44 85 GLU A C 1
ATOM 654 O O . GLU A 1 85 ? 17.286 -23.377 -5.212 1.00 77.44 85 GLU A O 1
ATOM 659 N N . HIS A 1 86 ? 17.373 -21.166 -5.565 1.00 66.81 86 HIS A N 1
ATOM 660 C CA . HIS A 1 86 ? 18.189 -20.903 -4.386 1.00 66.81 86 HIS A CA 1
ATOM 661 C C . HIS A 1 86 ? 17.416 -21.082 -3.066 1.00 66.81 86 HIS A C 1
ATOM 663 O O . HIS A 1 86 ? 17.976 -21.573 -2.083 1.00 66.81 86 HIS A O 1
ATOM 669 N N . LEU A 1 87 ? 16.128 -20.722 -3.051 1.00 64.06 87 LEU A N 1
ATOM 670 C CA . LEU A 1 87 ? 15.257 -20.814 -1.878 1.00 64.06 87 LEU A CA 1
ATOM 671 C C . LEU A 1 87 ? 14.740 -22.239 -1.627 1.00 64.06 87 LEU A C 1
ATOM 673 O O . LEU A 1 87 ? 14.638 -22.652 -0.474 1.00 64.06 87 LEU A O 1
ATOM 677 N N . ALA A 1 88 ? 14.475 -23.016 -2.683 1.00 65.31 88 ALA A N 1
ATOM 678 C CA . ALA A 1 88 ? 14.070 -24.422 -2.585 1.00 65.31 88 ALA A CA 1
ATOM 679 C C . ALA A 1 88 ? 15.142 -25.309 -1.925 1.00 65.31 88 ALA A C 1
ATOM 681 O O . ALA A 1 88 ? 14.819 -26.351 -1.362 1.00 65.31 88 ALA A O 1
ATOM 682 N N . ASN A 1 89 ? 16.404 -24.871 -1.950 1.00 65.75 89 ASN A N 1
ATOM 683 C CA . ASN A 1 89 ? 17.523 -25.546 -1.298 1.00 65.75 89 ASN A CA 1
ATOM 684 C C . ASN A 1 89 ? 17.632 -25.244 0.217 1.00 65.75 89 ASN A C 1
ATOM 686 O O . ASN A 1 89 ? 18.488 -25.807 0.895 1.00 65.75 89 ASN A O 1
ATOM 690 N N . SER A 1 90 ? 16.802 -24.344 0.765 1.00 60.09 90 SER A N 1
ATOM 691 C CA . SER A 1 90 ? 16.755 -24.045 2.204 1.00 60.09 90 SER A CA 1
ATOM 692 C C . SER A 1 90 ? 15.677 -24.885 2.897 1.00 60.09 90 SER A C 1
ATOM 694 O O . SER A 1 90 ? 14.481 -24.615 2.809 1.00 60.09 90 SER A O 1
ATOM 696 N N . ASP A 1 91 ? 16.124 -25.928 3.594 1.00 60.00 91 ASP A N 1
ATOM 697 C CA . ASP A 1 91 ? 15.314 -26.999 4.188 1.00 60.00 91 ASP A CA 1
ATOM 698 C C . ASP A 1 91 ? 14.524 -26.542 5.442 1.00 60.00 91 ASP A C 1
ATOM 700 O O . ASP A 1 91 ? 14.852 -26.861 6.586 1.00 60.00 91 ASP A O 1
ATOM 704 N N . GLN A 1 92 ? 13.469 -25.741 5.251 1.00 59.72 92 GLN A N 1
ATOM 705 C CA . GLN A 1 92 ? 12.575 -25.299 6.331 1.00 59.72 92 GLN A CA 1
ATOM 706 C C . GLN A 1 92 ? 11.145 -25.830 6.149 1.00 59.72 92 GLN A C 1
ATOM 708 O O . GLN A 1 92 ? 10.267 -25.168 5.599 1.00 59.72 92 GLN A O 1
ATOM 713 N N . ARG A 1 93 ? 10.886 -27.023 6.706 1.00 63.03 93 ARG A N 1
ATOM 714 C CA . ARG A 1 93 ? 9.601 -27.756 6.621 1.00 63.03 93 ARG A CA 1
ATOM 715 C C . ARG A 1 93 ? 8.341 -26.965 7.012 1.00 63.03 93 ARG A C 1
ATOM 717 O O . ARG A 1 93 ? 7.264 -27.252 6.492 1.00 63.03 93 ARG A O 1
ATOM 724 N N . THR A 1 94 ? 8.440 -25.991 7.919 1.00 61.38 94 THR A N 1
ATOM 725 C CA . THR A 1 94 ? 7.295 -25.146 8.322 1.00 61.38 94 THR A CA 1
ATOM 726 C C . THR A 1 94 ? 7.012 -24.046 7.300 1.00 61.38 94 THR A C 1
ATOM 728 O O . THR A 1 94 ? 5.852 -23.763 7.010 1.00 61.38 94 THR A O 1
ATOM 731 N N . ALA A 1 95 ? 8.059 -23.476 6.698 1.00 63.97 95 ALA A N 1
ATOM 732 C CA . ALA A 1 95 ? 7.916 -22.522 5.604 1.00 63.97 95 ALA A CA 1
ATOM 733 C C . ALA A 1 95 ? 7.327 -23.205 4.361 1.00 63.97 95 ALA A C 1
ATOM 735 O O . ALA A 1 95 ? 6.498 -22.615 3.678 1.00 63.97 95 ALA A O 1
ATOM 736 N N . SER A 1 96 ? 7.659 -24.479 4.124 1.00 67.19 96 SER A N 1
ATOM 737 C CA . SER A 1 96 ? 7.173 -25.237 2.966 1.00 67.19 96 SER A CA 1
ATOM 738 C C . SER A 1 96 ? 5.646 -25.315 2.877 1.00 67.19 96 SER A C 1
ATOM 740 O O . SER A 1 96 ? 5.111 -25.225 1.780 1.00 67.19 96 SER A O 1
ATOM 742 N N . LYS A 1 97 ? 4.926 -25.445 4.003 1.00 71.88 97 LYS A N 1
ATOM 743 C CA . LYS A 1 97 ? 3.450 -25.475 3.995 1.00 71.88 97 LYS A CA 1
ATOM 744 C C . LYS A 1 97 ? 2.845 -24.125 3.613 1.00 71.88 97 LYS A C 1
ATOM 746 O O . LYS A 1 97 ? 1.957 -24.074 2.773 1.00 71.88 97 LYS A O 1
ATOM 751 N N . PHE A 1 98 ? 3.359 -23.046 4.196 1.00 74.44 98 PHE A N 1
ATOM 752 C CA . PHE A 1 98 ? 2.900 -21.693 3.888 1.00 74.44 98 PHE A CA 1
ATOM 753 C C . PHE A 1 98 ? 3.199 -21.3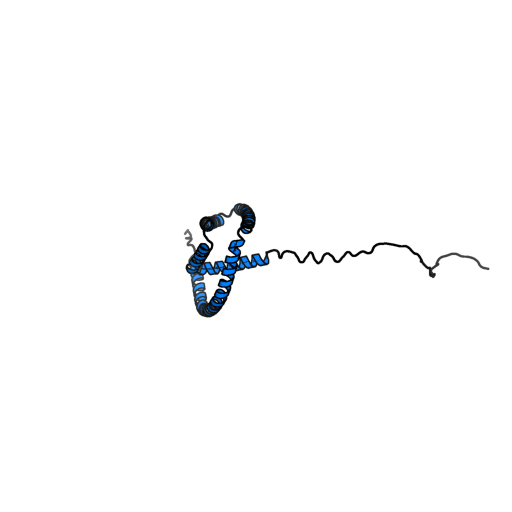13 2.432 1.00 74.44 98 PHE A C 1
ATOM 755 O O . PHE A 1 98 ? 2.355 -20.753 1.739 1.00 74.44 98 PHE A O 1
ATOM 762 N N . VAL A 1 99 ? 4.389 -21.676 1.946 1.00 78.88 99 VAL A N 1
ATOM 763 C CA . VAL A 1 99 ? 4.789 -21.485 0.548 1.00 78.88 99 VAL A CA 1
ATOM 764 C C . VAL A 1 99 ? 3.912 -22.309 -0.397 1.00 78.88 99 VAL A C 1
ATOM 766 O O . VAL A 1 99 ? 3.558 -21.815 -1.461 1.00 78.88 99 VAL A O 1
ATOM 769 N N . LEU A 1 100 ? 3.517 -23.528 -0.016 1.00 77.50 100 LEU A N 1
ATOM 770 C CA . LEU A 1 100 ? 2.641 -24.371 -0.832 1.00 77.50 100 LEU A CA 1
ATOM 771 C C . LEU A 1 100 ? 1.220 -23.797 -0.945 1.00 77.50 100 LEU A C 1
ATOM 773 O O . LEU A 1 100 ? 0.668 -23.759 -2.044 1.00 77.50 100 LEU A O 1
ATOM 777 N N . ASP A 1 101 ? 0.657 -23.296 0.157 1.00 79.38 101 ASP A N 1
ATOM 778 C CA . ASP A 1 101 ? -0.644 -22.613 0.140 1.00 79.38 101 ASP A CA 1
ATOM 779 C C . ASP A 1 101 ? -0.587 -21.329 -0.700 1.00 79.38 101 ASP A C 1
ATOM 781 O O . ASP A 1 101 ? -1.476 -21.069 -1.517 1.00 79.38 101 ASP A O 1
ATOM 785 N N . ALA A 1 102 ? 0.495 -20.556 -0.569 1.00 81.12 102 ALA A N 1
ATOM 786 C CA . ALA A 1 102 ? 0.725 -19.369 -1.387 1.00 81.12 102 ALA A CA 1
ATOM 787 C C . ALA A 1 102 ? 0.869 -19.715 -2.880 1.00 81.12 102 ALA A C 1
ATOM 789 O O . ALA A 1 102 ? 0.278 -19.041 -3.726 1.00 81.12 102 ALA A O 1
ATOM 790 N N . ALA A 1 103 ? 1.595 -20.787 -3.214 1.00 78.81 103 ALA A N 1
ATOM 791 C CA . ALA A 1 103 ? 1.747 -21.268 -4.584 1.00 78.81 103 ALA A CA 1
ATOM 792 C C . ALA A 1 103 ? 0.397 -21.687 -5.186 1.00 78.81 103 ALA A C 1
ATOM 794 O O . ALA A 1 103 ? 0.079 -21.302 -6.309 1.00 78.81 103 ALA A O 1
ATOM 795 N N . GLY A 1 104 ? -0.442 -22.391 -4.419 1.00 82.38 104 GLY A N 1
ATOM 796 C CA . GLY A 1 104 ? -1.783 -22.784 -4.856 1.00 82.38 104 GLY A CA 1
ATOM 797 C C . GLY A 1 104 ? -2.722 -21.598 -5.112 1.00 82.38 104 GLY A C 1
ATOM 798 O O . GLY A 1 104 ? -3.569 -21.667 -6.005 1.00 82.38 104 GLY A O 1
ATOM 799 N N . GLY A 1 105 ? -2.579 -20.502 -4.362 1.00 80.62 105 GLY A N 1
ATOM 800 C CA . GLY A 1 105 ? -3.279 -19.243 -4.634 1.00 80.62 105 GLY A CA 1
ATOM 801 C C . GLY A 1 105 ? -2.750 -18.534 -5.885 1.00 80.62 105 GLY A C 1
ATOM 802 O O . GLY A 1 105 ? -3.531 -18.059 -6.711 1.00 80.62 105 GLY A O 1
ATOM 803 N N . LEU A 1 106 ? -1.427 -18.519 -6.061 1.00 79.00 106 LEU A N 1
ATOM 804 C CA . LEU A 1 106 ? -0.762 -17.882 -7.197 1.00 79.00 106 LEU A CA 1
ATOM 805 C C . LEU A 1 106 ? -1.060 -18.586 -8.530 1.00 79.00 106 LEU A C 1
ATOM 807 O O . LEU A 1 106 ? -1.261 -17.913 -9.536 1.00 79.00 106 LEU A O 1
ATOM 811 N N . GLU A 1 107 ? -1.155 -19.916 -8.543 1.00 77.94 107 GLU A N 1
ATOM 812 C CA . GLU A 1 107 ? -1.537 -20.718 -9.718 1.00 77.94 107 GLU A CA 1
ATOM 813 C C . GLU A 1 107 ? -2.928 -20.322 -10.244 1.00 77.94 107 GLU A C 1
ATOM 815 O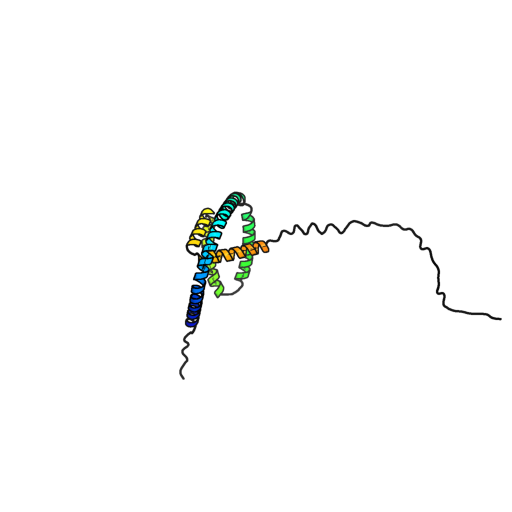 O . GLU A 1 107 ? -3.133 -20.126 -11.446 1.00 77.94 107 GLU A O 1
ATOM 820 N N . ARG A 1 108 ? -3.888 -20.142 -9.327 1.00 79.56 108 ARG A N 1
ATOM 821 C CA . ARG A 1 108 ? -5.265 -19.730 -9.647 1.00 79.56 108 ARG A CA 1
ATOM 822 C C . ARG A 1 108 ? -5.304 -18.307 -10.184 1.00 79.56 108 ARG A C 1
ATOM 824 O O . ARG A 1 108 ? -6.014 -18.038 -11.151 1.00 79.56 108 ARG A O 1
ATOM 831 N N . LEU A 1 109 ? -4.517 -17.417 -9.583 1.00 78.00 109 LEU A N 1
ATOM 832 C CA . LEU A 1 109 ? -4.390 -16.037 -10.035 1.00 78.00 109 LEU A CA 1
ATOM 833 C C . LEU A 1 109 ? -3.751 -15.965 -11.429 1.00 78.00 109 LEU A C 1
ATOM 835 O O . LEU A 1 109 ? -4.288 -15.303 -12.308 1.00 78.00 109 LEU A O 1
ATOM 839 N N . SER A 1 110 ? -2.657 -16.696 -11.656 1.00 74.06 110 SER A N 1
ATOM 840 C CA . SER A 1 110 ? -1.953 -16.778 -12.944 1.00 74.06 110 SER A CA 1
ATOM 841 C C . SER A 1 110 ? -2.858 -17.308 -14.059 1.00 74.06 110 SER A C 1
ATOM 843 O O . SER A 1 110 ? -2.944 -16.717 -15.135 1.00 74.06 110 SER A O 1
ATOM 845 N N . SER A 1 111 ? -3.609 -18.374 -13.766 1.00 74.69 111 SER A N 1
ATOM 846 C CA . SER A 1 111 ? -4.579 -18.956 -14.700 1.00 74.69 111 SER A CA 1
ATOM 847 C C . SER A 1 111 ? -5.729 -17.999 -15.021 1.00 74.69 111 SER A C 1
ATOM 849 O O . SER A 1 111 ? -6.264 -18.038 -16.121 1.00 74.69 111 SER A O 1
ATOM 851 N N . SER A 1 112 ? -6.092 -17.123 -14.080 1.00 70.31 112 SER A N 1
ATOM 852 C CA . SER A 1 112 ? -7.146 -16.122 -14.274 1.00 70.31 112 SER A CA 1
ATOM 853 C C . SER A 1 112 ? -6.641 -14.889 -15.031 1.00 70.31 112 SER A C 1
ATOM 855 O O . SER A 1 112 ? -7.364 -14.337 -15.848 1.00 70.31 112 SER A O 1
ATOM 857 N N . VAL A 1 113 ? -5.396 -14.462 -14.798 1.00 69.25 113 VAL A N 1
ATOM 858 C CA . VAL A 1 113 ? -4.800 -13.249 -15.388 1.00 69.25 113 VAL A CA 1
ATOM 859 C C . VAL A 1 113 ? -4.489 -13.394 -16.878 1.00 69.25 113 VAL A C 1
ATOM 861 O O . VAL A 1 113 ? -4.539 -12.403 -17.601 1.00 69.25 113 VAL A O 1
ATOM 864 N N . LYS A 1 114 ? -4.167 -14.603 -17.354 1.00 67.69 114 LYS A N 1
ATOM 865 C CA . LYS A 1 114 ? -3.673 -14.825 -18.723 1.00 67.69 114 LYS A CA 1
ATOM 866 C C . LYS A 1 114 ? -4.658 -14.411 -19.826 1.00 67.69 114 LYS A C 1
ATOM 868 O O . LYS A 1 114 ? -4.213 -14.024 -20.902 1.00 67.69 114 LYS A O 1
ATOM 873 N N . ASP A 1 115 ? -5.957 -14.458 -19.545 1.00 68.44 115 ASP A N 1
ATOM 874 C CA . ASP A 1 115 ? -7.015 -14.247 -20.541 1.00 68.44 115 ASP A CA 1
ATOM 875 C C . ASP A 1 115 ? -7.997 -13.119 -20.163 1.00 68.44 115 ASP A C 1
ATOM 877 O O . ASP A 1 115 ? -8.998 -12.920 -20.851 1.00 68.44 115 ASP A O 1
ATOM 881 N N . LYS A 1 116 ? -7.732 -12.358 -19.088 1.00 73.81 116 LYS A N 1
ATOM 882 C CA . LYS A 1 116 ? -8.641 -11.300 -18.616 1.00 73.81 116 LYS A CA 1
ATOM 883 C C . LYS A 1 116 ? -8.284 -9.924 -19.188 1.00 73.81 116 LYS A C 1
ATOM 885 O O . LYS A 1 116 ? -7.130 -9.499 -19.075 1.00 73.81 116 LYS A O 1
ATOM 890 N N . PRO A 1 117 ? -9.258 -9.176 -19.741 1.00 77.00 117 PRO A N 1
ATOM 891 C CA . PRO A 1 117 ? -9.046 -7.780 -20.090 1.00 77.00 117 PRO A CA 1
ATOM 892 C C . PRO A 1 117 ? -8.765 -6.957 -18.826 1.00 77.00 117 PRO A C 1
ATOM 894 O O . PRO A 1 117 ? -9.277 -7.238 -17.740 1.00 77.00 117 PRO A O 1
ATOM 897 N N . PHE A 1 118 ? -7.950 -5.912 -18.968 1.00 77.19 118 PHE A N 1
ATOM 898 C CA . PHE A 1 118 ? -7.512 -5.060 -17.856 1.00 77.19 118 PHE A CA 1
ATOM 899 C C . PHE A 1 118 ? -8.683 -4.465 -17.051 1.00 77.19 118 PHE A C 1
ATOM 901 O O . PHE A 1 118 ? -8.593 -4.311 -15.833 1.00 77.19 118 PHE A O 1
ATOM 908 N N . GLU A 1 119 ? -9.803 -4.178 -17.714 1.00 79.06 119 GLU A N 1
ATOM 909 C CA . GLU A 1 119 ? -11.023 -3.657 -17.086 1.00 79.06 119 GLU A CA 1
ATOM 910 C C . GLU A 1 119 ? -11.655 -4.655 -16.108 1.00 79.06 119 GLU A C 1
ATOM 912 O O . GLU A 1 119 ? -12.169 -4.255 -15.063 1.00 79.06 119 GLU A O 1
ATOM 917 N N . GLU A 1 120 ? -11.569 -5.951 -16.405 1.00 81.94 120 GLU A N 1
ATOM 918 C CA . GLU A 1 120 ? -12.097 -7.011 -15.548 1.00 81.94 120 GLU A CA 1
ATOM 919 C C . GLU A 1 120 ? -11.209 -7.214 -14.315 1.00 81.94 120 GLU A C 1
ATOM 921 O O . GLU A 1 120 ? -11.717 -7.322 -13.200 1.00 81.94 120 GLU A O 1
ATOM 926 N N . VAL A 1 121 ? -9.883 -7.139 -14.484 1.00 84.06 121 VAL A N 1
ATOM 927 C CA . VAL A 1 121 ? -8.917 -7.185 -13.370 1.00 84.06 121 VAL A CA 1
ATOM 928 C C . VAL A 1 121 ? -9.114 -6.000 -12.419 1.00 84.06 121 VAL A C 1
ATOM 930 O O . VAL A 1 121 ? -9.115 -6.169 -11.199 1.00 84.06 121 VAL A O 1
ATOM 933 N N . LEU A 1 122 ? -9.327 -4.793 -12.955 1.00 84.62 122 LEU A N 1
ATOM 934 C CA . LEU A 1 122 ? -9.654 -3.617 -12.143 1.00 84.62 122 LEU A CA 1
ATOM 935 C C . LEU A 1 122 ? -10.968 -3.802 -11.369 1.00 84.62 122 LEU A C 1
ATOM 937 O O . LEU A 1 122 ? -11.038 -3.438 -10.193 1.00 84.62 122 LEU A O 1
ATOM 941 N N . GLY A 1 123 ? -11.985 -4.392 -12.003 1.00 86.44 123 GLY A N 1
ATOM 942 C CA . GLY A 1 123 ? -13.255 -4.724 -11.356 1.00 86.44 123 GLY A CA 1
ATOM 943 C C . GLY A 1 123 ? -13.092 -5.721 -10.203 1.00 86.44 123 GLY A C 1
ATOM 944 O O . GLY A 1 123 ? -13.652 -5.519 -9.123 1.00 86.44 123 GLY A O 1
ATOM 945 N N . GLU A 1 124 ? -12.266 -6.753 -10.385 1.00 86.81 124 GLU A N 1
ATOM 946 C CA . GLU A 1 124 ? -11.956 -7.737 -9.342 1.00 86.81 124 GLU A CA 1
ATOM 947 C C . GLU A 1 124 ? -11.224 -7.103 -8.157 1.00 86.81 124 GLU A C 1
ATOM 949 O O . GLU A 1 124 ? -11.636 -7.303 -7.014 1.00 86.81 124 GLU A O 1
ATOM 954 N N . ILE A 1 125 ? -10.214 -6.265 -8.407 1.00 88.31 125 ILE A N 1
ATOM 955 C CA . ILE A 1 125 ? -9.497 -5.536 -7.348 1.00 88.31 125 ILE A CA 1
ATOM 956 C C . ILE A 1 125 ? -10.458 -4.634 -6.561 1.00 88.31 125 ILE A C 1
ATOM 958 O O . ILE A 1 125 ? -10.398 -4.590 -5.329 1.00 88.31 125 ILE A O 1
ATOM 962 N N . GLN A 1 126 ? -11.368 -3.937 -7.248 1.00 88.56 126 GLN A N 1
ATOM 963 C CA . GLN A 1 126 ? -12.354 -3.068 -6.607 1.00 88.56 126 GLN A CA 1
ATOM 964 C C . GLN A 1 126 ? -13.332 -3.864 -5.733 1.00 88.56 126 GLN A C 1
ATOM 966 O O . GLN A 1 126 ? -13.620 -3.459 -4.604 1.00 88.56 126 GLN A O 1
ATOM 971 N N . SER A 1 127 ? -13.827 -4.998 -6.234 1.00 91.00 127 SER A N 1
ATOM 972 C CA . SER A 1 127 ? -14.721 -5.879 -5.475 1.00 91.00 127 SER A CA 1
ATOM 973 C C . SER A 1 127 ? -14.021 -6.476 -4.248 1.00 91.00 127 SER A C 1
ATOM 975 O O . SER A 1 127 ? -14.513 -6.324 -3.131 1.00 91.00 127 SER A O 1
ATOM 977 N N . PHE A 1 128 ? -12.805 -7.005 -4.418 1.00 90.44 128 PHE A N 1
ATOM 978 C CA . PHE A 1 128 ? -11.987 -7.540 -3.334 1.00 90.44 128 PHE A CA 1
ATOM 979 C C . PHE A 1 128 ? -11.683 -6.492 -2.261 1.00 90.44 128 PHE A C 1
ATOM 981 O O . PHE A 1 128 ? -11.776 -6.783 -1.069 1.00 90.44 128 PHE A O 1
ATOM 988 N N . GLY A 1 129 ? -11.348 -5.264 -2.669 1.00 89.31 129 GLY A N 1
ATOM 989 C CA . GLY A 1 129 ? -11.071 -4.166 -1.748 1.00 89.31 129 GLY A CA 1
ATOM 990 C C . GLY A 1 129 ? -12.293 -3.741 -0.934 1.00 89.31 129 GLY A C 1
ATOM 991 O O . GLY A 1 129 ? -12.155 -3.415 0.246 1.00 89.31 129 GLY A O 1
ATOM 992 N N . ARG A 1 130 ? -13.489 -3.791 -1.535 1.00 91.81 130 ARG A N 1
ATOM 993 C CA . ARG A 1 130 ? -14.752 -3.525 -0.836 1.00 91.81 130 ARG A CA 1
ATOM 994 C C . ARG A 1 130 ? -15.082 -4.618 0.181 1.00 91.81 130 ARG A C 1
ATOM 996 O O . ARG A 1 130 ? -15.533 -4.296 1.276 1.00 91.81 130 ARG A O 1
ATOM 1003 N N . ASP A 1 131 ? -14.828 -5.875 -0.168 1.00 94.56 131 ASP A N 1
ATOM 1004 C CA . ASP A 1 131 ? -15.137 -7.024 0.689 1.00 94.56 131 ASP A CA 1
ATOM 1005 C C . ASP A 1 131 ? -14.084 -7.225 1.795 1.00 94.56 131 ASP A C 1
ATOM 1007 O O . ASP A 1 131 ? -14.385 -7.759 2.861 1.00 94.56 131 ASP A O 1
ATOM 1011 N N . ASN A 1 132 ? -12.848 -6.757 1.576 1.00 92.88 132 ASN A N 1
ATOM 1012 C CA . ASN A 1 132 ? -11.717 -6.923 2.490 1.00 92.88 132 ASN A CA 1
ATOM 1013 C C . ASN A 1 132 ? -10.939 -5.605 2.685 1.00 92.88 132 ASN A C 1
ATOM 1015 O O . ASN A 1 132 ? -9.781 -5.495 2.260 1.00 92.88 132 ASN A O 1
ATOM 1019 N N . PRO A 1 133 ? -11.506 -4.605 3.388 1.00 88.44 133 PRO A N 1
ATOM 1020 C CA . PRO A 1 133 ? -10.867 -3.298 3.554 1.00 88.44 133 PRO A CA 1
ATOM 1021 C C . PRO A 1 133 ? -9.499 -3.388 4.249 1.00 88.44 133 PRO A C 1
ATOM 1023 O O . PRO A 1 133 ? -8.575 -2.667 3.887 1.00 88.44 133 PRO A O 1
ATOM 1026 N N . GLY A 1 134 ? -9.320 -4.312 5.203 1.00 93.88 134 GLY A N 1
ATOM 1027 C CA . GLY A 1 134 ? -8.028 -4.518 5.868 1.00 93.88 134 GLY A CA 1
ATOM 1028 C C . GLY A 1 134 ? -6.928 -5.010 4.920 1.00 93.88 134 GLY A C 1
ATOM 1029 O O . GLY A 1 134 ? -5.797 -4.531 4.987 1.00 93.88 134 GLY A O 1
ATOM 1030 N N . ALA A 1 135 ? -7.268 -5.917 3.998 1.00 92.19 135 ALA A N 1
ATOM 1031 C CA . ALA A 1 135 ? -6.326 -6.429 3.006 1.00 92.19 135 ALA A CA 1
ATOM 1032 C C . ALA A 1 135 ? -5.936 -5.346 1.993 1.00 92.19 135 ALA A C 1
ATOM 1034 O O . ALA A 1 135 ? -4.766 -5.251 1.631 1.00 92.19 135 ALA A O 1
ATOM 1035 N N . LEU A 1 136 ? -6.884 -4.492 1.590 1.00 91.38 136 LEU A N 1
ATOM 1036 C CA . LEU A 1 136 ? -6.615 -3.372 0.688 1.00 91.38 136 LEU A CA 1
ATOM 1037 C C . LEU A 1 136 ? -5.628 -2.368 1.302 1.00 91.38 136 LEU A C 1
ATOM 1039 O O . LEU A 1 136 ? -4.686 -1.956 0.630 1.00 91.38 136 LEU A O 1
ATOM 1043 N N . ILE A 1 137 ? -5.810 -2.004 2.577 1.00 92.56 137 ILE A N 1
ATOM 1044 C CA . ILE A 1 137 ? -4.906 -1.076 3.276 1.00 92.56 137 ILE A CA 1
ATOM 1045 C C . ILE A 1 137 ? -3.520 -1.698 3.478 1.00 92.56 137 ILE A C 1
ATOM 1047 O O . ILE A 1 137 ? -2.508 -1.058 3.203 1.00 92.56 137 ILE A O 1
ATOM 1051 N N . ALA A 1 138 ? -3.446 -2.958 3.915 1.00 94.00 138 ALA A N 1
ATOM 1052 C CA . ALA A 1 138 ? -2.162 -3.645 4.042 1.00 94.00 138 ALA A CA 1
ATOM 1053 C C . ALA A 1 138 ? -1.448 -3.752 2.681 1.00 94.00 138 ALA A C 1
ATOM 1055 O O . ALA A 1 138 ? -0.251 -3.481 2.573 1.00 94.00 138 ALA A O 1
ATOM 1056 N N . GLY A 1 139 ? -2.201 -4.084 1.630 1.00 93.62 139 GLY A N 1
ATOM 1057 C CA . GLY A 1 139 ? -1.707 -4.173 0.262 1.00 93.62 139 GLY A CA 1
ATOM 1058 C C . GLY A 1 139 ? -1.205 -2.837 -0.277 1.00 93.62 139 GLY A C 1
ATOM 1059 O O . GLY A 1 139 ? -0.138 -2.804 -0.884 1.00 93.62 139 GLY A O 1
ATOM 1060 N N . SER A 1 140 ? -1.908 -1.729 -0.022 1.00 93.38 140 SER A N 1
ATOM 1061 C CA . SER A 1 140 ? -1.502 -0.403 -0.502 1.00 93.38 140 SER A CA 1
ATOM 1062 C C . SER A 1 140 ? -0.223 0.094 0.171 1.00 93.38 140 SER A C 1
ATOM 1064 O O . SER A 1 140 ? 0.637 0.656 -0.504 1.00 93.38 140 SER A O 1
ATOM 1066 N N . VAL A 1 141 ? -0.042 -0.181 1.467 1.00 95.75 141 VAL A N 1
ATOM 1067 C CA . VAL A 1 141 ? 1.204 0.132 2.184 1.00 95.75 141 VAL A CA 1
ATOM 1068 C C . VAL A 1 141 ? 2.372 -0.664 1.606 1.00 95.75 141 VAL A C 1
ATOM 1070 O O . VAL A 1 141 ? 3.412 -0.088 1.283 1.00 95.75 141 VAL A O 1
ATOM 1073 N N . LEU A 1 142 ? 2.199 -1.977 1.425 1.00 95.69 142 LEU A N 1
ATOM 1074 C CA . LEU A 1 142 ? 3.228 -2.832 0.830 1.00 95.69 142 LEU A CA 1
ATOM 1075 C C . LEU A 1 142 ? 3.557 -2.404 -0.604 1.00 95.69 142 LEU A C 1
ATOM 1077 O O . LEU A 1 142 ? 4.732 -2.297 -0.953 1.00 95.69 142 LEU A O 1
ATOM 1081 N N . ALA A 1 143 ? 2.541 -2.108 -1.415 1.00 93.44 143 ALA A N 1
ATOM 1082 C CA . ALA A 1 143 ? 2.712 -1.631 -2.782 1.00 93.44 143 ALA A CA 1
ATOM 1083 C C . ALA A 1 143 ? 3.432 -0.277 -2.820 1.00 93.44 143 ALA A C 1
ATOM 1085 O O . ALA A 1 143 ? 4.359 -0.107 -3.606 1.00 93.44 143 ALA A O 1
ATOM 1086 N N . GLY A 1 144 ? 3.074 0.662 -1.941 1.00 92.12 144 GLY A N 1
ATOM 1087 C CA . GLY A 1 144 ? 3.730 1.963 -1.829 1.00 92.12 144 GLY A CA 1
ATOM 1088 C C . GLY A 1 144 ? 5.203 1.844 -1.438 1.00 92.12 144 GLY A C 1
ATOM 1089 O O . GLY A 1 144 ? 6.055 2.482 -2.052 1.00 92.12 144 GLY A O 1
ATOM 1090 N N . LEU A 1 145 ? 5.529 0.974 -0.478 1.00 95.94 145 LEU A N 1
ATOM 1091 C CA . LEU A 1 145 ? 6.916 0.686 -0.101 1.00 95.94 145 LEU A CA 1
ATOM 1092 C C . LEU A 1 145 ? 7.685 -0.003 -1.229 1.00 95.94 145 LEU A C 1
ATOM 1094 O O . LEU A 1 145 ? 8.841 0.338 -1.473 1.00 95.94 145 LEU A O 1
ATOM 1098 N N . ALA A 1 146 ? 7.058 -0.949 -1.929 1.00 91.56 146 ALA A N 1
ATOM 1099 C CA . ALA A 1 146 ? 7.663 -1.625 -3.069 1.00 91.56 146 ALA A CA 1
ATOM 1100 C C . ALA A 1 146 ? 7.952 -0.640 -4.210 1.00 91.56 146 ALA A C 1
ATOM 1102 O O . ALA A 1 146 ? 9.075 -0.615 -4.713 1.00 91.56 146 ALA A O 1
ATOM 1103 N N . LEU A 1 147 ? 6.990 0.221 -4.562 1.00 93.38 147 LEU A N 1
ATOM 1104 C CA . LEU A 1 147 ? 7.179 1.296 -5.538 1.00 93.38 147 LEU A CA 1
ATOM 1105 C C . LEU A 1 147 ? 8.256 2.279 -5.078 1.00 93.38 147 LEU A C 1
ATOM 1107 O O . LEU A 1 147 ? 9.145 2.610 -5.855 1.00 93.38 147 LEU A O 1
ATOM 1111 N N . GLY A 1 148 ? 8.227 2.713 -3.817 1.00 94.19 148 GLY A N 1
ATOM 1112 C CA . GLY A 1 148 ? 9.226 3.622 -3.257 1.00 94.19 148 GLY A CA 1
ATOM 1113 C C . GLY A 1 148 ? 10.631 3.023 -3.296 1.00 94.19 148 GLY A C 1
ATOM 1114 O O . GLY A 1 148 ? 11.591 3.694 -3.681 1.00 94.19 148 GLY A O 1
ATOM 1115 N N . ARG A 1 149 ? 10.754 1.728 -2.985 1.00 85.56 149 ARG A N 1
ATOM 1116 C CA . ARG A 1 149 ? 12.016 0.999 -3.098 1.00 85.56 149 ARG A CA 1
ATOM 1117 C C . ARG A 1 149 ? 12.442 0.847 -4.555 1.00 85.56 149 ARG A C 1
ATOM 1119 O O . ARG A 1 149 ? 13.623 1.013 -4.830 1.00 85.56 149 ARG A O 1
ATOM 1126 N N . PHE A 1 150 ? 11.520 0.565 -5.476 1.00 87.06 150 PHE A N 1
ATOM 1127 C CA . PHE A 1 150 ? 11.821 0.479 -6.904 1.00 87.06 150 PHE A CA 1
ATOM 1128 C C . PHE A 1 150 ? 12.297 1.823 -7.450 1.00 87.06 150 PHE A C 1
ATOM 1130 O O . PHE A 1 150 ? 13.324 1.856 -8.102 1.00 87.06 150 PHE A O 1
ATOM 1137 N N . ILE A 1 151 ? 11.642 2.938 -7.122 1.00 90.69 151 ILE A N 1
ATOM 1138 C CA . ILE A 1 151 ? 12.080 4.281 -7.536 1.00 90.69 151 ILE A CA 1
ATOM 1139 C C . ILE A 1 151 ? 13.463 4.609 -6.955 1.00 90.69 151 ILE A C 1
ATOM 1141 O O . ILE A 1 151 ? 14.312 5.146 -7.658 1.00 90.69 151 ILE A O 1
ATOM 1145 N N . LYS A 1 152 ? 13.721 4.263 -5.685 1.00 82.25 152 LYS A N 1
ATOM 1146 C CA . LYS A 1 152 ? 15.019 4.512 -5.033 1.00 82.25 152 LYS A CA 1
ATOM 1147 C C . LYS A 1 152 ? 16.141 3.594 -5.532 1.00 82.25 152 LYS A C 1
ATOM 1149 O O . LYS A 1 152 ? 17.304 3.985 -5.485 1.00 82.25 152 LYS A O 1
ATOM 1154 N N . SER A 1 153 ? 15.799 2.374 -5.933 1.00 73.25 153 SER A N 1
ATOM 1155 C CA . SER A 1 153 ? 16.732 1.332 -6.373 1.00 73.25 153 SER A CA 1
ATOM 1156 C C . SER A 1 153 ? 16.828 1.218 -7.891 1.00 73.25 153 SER A C 1
ATOM 1158 O O . SER A 1 153 ? 17.701 0.501 -8.380 1.00 73.25 153 SER A O 1
ATOM 1160 N N . ALA A 1 154 ? 15.947 1.888 -8.632 1.00 66.00 154 ALA A N 1
ATOM 1161 C CA . ALA A 1 154 ? 16.113 2.097 -10.051 1.00 66.00 154 ALA A CA 1
ATOM 1162 C C . ALA A 1 154 ? 17.434 2.849 -10.192 1.00 66.00 154 ALA A C 1
ATOM 1164 O O . ALA A 1 154 ? 17.604 3.886 -9.540 1.00 66.00 154 ALA A O 1
ATOM 1165 N N . PRO A 1 155 ? 18.399 2.326 -10.964 1.00 53.25 155 PRO A N 1
ATOM 1166 C CA . PRO A 1 155 ? 19.599 3.085 -11.230 1.00 53.25 155 PRO A CA 1
ATOM 1167 C C . PRO A 1 155 ? 19.125 4.412 -11.818 1.00 53.25 155 PRO A C 1
ATOM 1169 O O . PRO A 1 155 ? 18.492 4.421 -12.875 1.00 53.25 155 PRO A O 1
ATOM 1172 N N . GLN A 1 156 ? 19.379 5.529 -11.122 1.00 50.28 156 GLN A N 1
ATOM 1173 C CA . GLN A 1 156 ? 19.462 6.813 -11.805 1.00 50.28 156 GLN A CA 1
ATOM 1174 C C . GLN A 1 156 ? 20.465 6.538 -12.906 1.00 50.28 156 GLN A C 1
ATOM 1176 O O . GLN A 1 156 ? 21.638 6.319 -12.608 1.00 50.28 156 GLN A O 1
ATOM 1181 N N . SER A 1 157 ? 19.974 6.394 -14.136 1.00 45.28 157 SER A N 1
ATOM 1182 C CA . SER A 1 157 ? 20.795 6.173 -15.310 1.00 45.28 157 SER A CA 1
ATOM 1183 C C . SER A 1 157 ? 21.937 7.162 -15.197 1.00 45.28 157 SER A C 1
ATOM 1185 O O . SER A 1 157 ? 21.714 8.376 -15.187 1.00 45.28 157 SER A O 1
ATOM 1187 N N . ALA A 1 158 ? 23.126 6.613 -14.953 1.00 48.09 158 ALA A N 1
ATOM 1188 C CA . ALA A 1 158 ? 24.361 7.343 -14.814 1.00 48.09 158 ALA A CA 1
ATOM 1189 C C . ALA A 1 158 ? 24.609 8.018 -16.163 1.00 48.09 158 ALA A C 1
ATOM 1191 O O . ALA A 1 158 ? 25.230 7.479 -17.070 1.00 48.09 158 ALA A O 1
ATOM 1192 N N . SER A 1 159 ? 24.014 9.189 -16.325 1.00 49.66 159 SER A N 1
ATOM 1193 C CA . SER A 1 159 ? 24.179 10.084 -17.464 1.00 49.66 159 SER A CA 1
ATOM 1194 C C . SER A 1 159 ? 24.527 11.483 -16.959 1.00 49.66 159 SER A C 1
ATOM 1196 O O . SER A 1 159 ? 24.233 12.481 -17.601 1.00 49.66 159 SER A O 1
ATOM 1198 N N . ALA A 1 160 ? 25.176 11.547 -15.792 1.00 48.47 160 ALA A N 1
ATOM 1199 C CA . ALA A 1 160 ? 25.832 12.741 -15.267 1.00 48.47 160 ALA A CA 1
ATOM 1200 C C . ALA A 1 160 ? 27.283 12.468 -14.818 1.00 48.47 160 ALA A C 1
ATOM 1202 O O . ALA A 1 160 ? 27.890 13.316 -14.173 1.00 48.47 160 ALA A O 1
ATOM 1203 N N . GLU A 1 161 ? 27.858 11.316 -15.191 1.00 47.16 161 GLU A N 1
ATOM 1204 C CA . GLU A 1 161 ? 29.281 11.003 -14.964 1.00 47.16 161 GLU A CA 1
ATOM 1205 C C . GLU A 1 161 ? 30.101 10.920 -16.266 1.00 47.16 161 GLU A C 1
ATOM 1207 O O . GLU A 1 161 ? 31.320 10.847 -16.223 1.00 47.16 161 GLU A O 1
ATOM 1212 N N . ALA A 1 162 ? 29.467 11.076 -17.436 1.00 48.19 162 ALA A N 1
ATOM 1213 C CA . ALA A 1 162 ? 30.166 11.213 -18.721 1.00 48.19 162 ALA A CA 1
ATOM 1214 C C . ALA A 1 162 ? 30.558 12.668 -19.073 1.00 48.19 162 ALA A C 1
ATOM 1216 O O . ALA A 1 162 ? 31.195 12.897 -20.094 1.00 48.19 162 ALA A O 1
ATOM 1217 N N . ALA A 1 163 ? 30.204 13.659 -18.243 1.00 50.19 163 ALA A N 1
ATOM 1218 C CA . ALA A 1 163 ? 30.492 15.080 -18.497 1.00 50.19 163 ALA A CA 1
ATOM 1219 C C . ALA A 1 163 ? 31.519 15.703 -17.529 1.00 50.19 163 ALA A C 1
ATOM 1221 O O . ALA A 1 163 ? 31.721 16.914 -17.544 1.00 50.19 163 ALA A O 1
ATOM 1222 N N . ARG A 1 164 ? 32.172 14.903 -16.672 1.00 48.97 164 ARG A N 1
ATOM 1223 C CA . ARG A 1 164 ? 33.208 15.385 -15.732 1.00 48.97 164 ARG A CA 1
ATOM 1224 C C . ARG A 1 164 ? 34.572 14.709 -15.884 1.00 48.97 164 ARG A C 1
ATOM 1226 O O . ARG A 1 164 ? 35.433 14.907 -15.037 1.00 48.97 164 ARG A O 1
ATOM 1233 N N . GLN A 1 165 ? 34.792 13.968 -16.970 1.00 49.41 165 GLN A N 1
ATOM 1234 C CA . GLN A 1 165 ? 36.077 13.312 -17.252 1.00 49.41 165 GLN A CA 1
ATOM 1235 C C . GLN A 1 165 ? 36.731 13.783 -18.565 1.00 49.41 165 GLN A C 1
ATOM 1237 O O . GLN A 1 165 ? 37.599 13.113 -19.109 1.00 49.41 165 GLN A O 1
ATOM 1242 N N . SER A 1 166 ? 36.342 14.958 -19.072 1.00 48.38 166 SER A N 1
ATOM 1243 C CA . SER A 1 166 ? 36.909 15.564 -20.288 1.00 48.38 166 SER A CA 1
ATOM 1244 C C . SER A 1 166 ? 37.459 16.975 -20.045 1.00 48.38 166 SER A C 1
ATOM 1246 O O . SER A 1 166 ? 37.284 17.867 -20.873 1.00 48.38 166 SER A O 1
ATOM 1248 N N . GLN A 1 167 ? 38.087 17.209 -18.890 1.00 51.16 167 GLN A N 1
ATOM 1249 C CA . GLN A 1 167 ? 38.787 18.466 -18.607 1.00 51.16 167 GLN A CA 1
ATOM 1250 C C . GLN A 1 167 ? 40.069 18.211 -17.798 1.00 51.16 167 GLN A C 1
ATOM 1252 O O . GLN A 1 167 ? 40.271 18.800 -16.744 1.00 51.16 167 GLN A O 1
ATOM 1257 N N . THR A 1 168 ? 40.936 17.315 -18.279 1.00 54.19 168 THR A N 1
ATOM 1258 C CA . THR A 1 168 ? 42.285 17.153 -17.697 1.00 54.19 168 THR A CA 1
ATOM 1259 C C . THR A 1 168 ? 43.381 16.806 -18.699 1.00 54.19 168 THR A C 1
ATOM 1261 O O . THR A 1 168 ? 44.450 16.382 -18.291 1.00 54.19 168 THR A O 1
ATOM 1264 N N . ASP A 1 169 ? 43.169 17.040 -19.992 1.00 48.47 169 ASP A N 1
ATOM 1265 C CA . ASP A 1 169 ? 44.229 16.852 -20.985 1.00 48.47 169 ASP A CA 1
ATOM 1266 C C . ASP A 1 169 ? 44.099 17.889 -22.104 1.00 48.47 169 ASP A C 1
ATOM 1268 O O . ASP A 1 169 ? 43.476 17.664 -23.139 1.00 48.47 169 ASP A O 1
ATOM 1272 N N . TRP A 1 170 ? 44.674 19.071 -21.874 1.00 45.41 170 TRP A N 1
ATOM 1273 C CA . TRP A 1 170 ? 45.079 19.971 -22.951 1.00 45.41 170 TRP A CA 1
ATOM 1274 C C . TRP A 1 170 ? 46.571 20.285 -22.792 1.00 45.41 170 TRP A C 1
ATOM 1276 O O . TRP A 1 170 ? 46.990 21.207 -22.105 1.00 45.41 170 TRP A O 1
ATOM 1286 N N . ALA A 1 171 ? 47.357 19.391 -23.386 1.00 47.31 171 ALA A N 1
ATOM 1287 C CA . ALA A 1 171 ? 48.609 19.620 -24.098 1.00 47.31 171 ALA A CA 1
ATOM 1288 C C . ALA A 1 171 ? 49.522 20.781 -23.644 1.00 47.31 171 ALA A C 1
ATOM 1290 O O . ALA A 1 171 ? 49.389 21.915 -24.098 1.00 47.31 171 ALA A O 1
ATOM 1291 N N . SER A 1 172 ? 50.590 20.414 -22.931 1.00 47.78 172 SER A N 1
ATOM 1292 C CA . SER A 1 172 ? 51.934 20.937 -23.209 1.00 47.78 172 SER A CA 1
ATOM 1293 C C . SER A 1 172 ? 52.646 19.974 -24.163 1.00 47.78 172 SER A C 1
ATOM 1295 O O . SER A 1 172 ? 52.804 18.805 -23.805 1.00 47.78 172 SER A O 1
ATOM 1297 N N . PRO A 1 173 ? 53.134 20.430 -25.331 1.00 50.44 173 PRO A N 1
ATOM 1298 C CA . PRO A 1 173 ? 54.155 19.712 -26.074 1.00 50.44 173 PRO A CA 1
ATOM 1299 C C . PRO A 1 173 ? 55.458 20.528 -26.183 1.00 50.44 173 PRO A C 1
ATOM 1301 O O . PRO A 1 173 ? 55.488 21.604 -26.766 1.00 50.44 173 PRO A O 1
ATOM 1304 N N . ASN A 1 174 ? 56.522 19.946 -25.623 1.00 45.12 174 ASN A N 1
ATOM 1305 C CA . ASN A 1 174 ? 57.919 19.932 -26.083 1.00 45.12 174 ASN A CA 1
ATOM 1306 C C . ASN A 1 174 ? 58.591 21.205 -26.650 1.00 45.12 174 ASN A C 1
ATOM 1308 O O . ASN A 1 174 ? 58.358 21.587 -27.789 1.00 45.12 174 ASN A O 1
ATOM 1312 N N . GLY A 1 175 ? 59.625 21.662 -25.927 1.00 45.53 175 GLY A N 1
ATOM 1313 C CA . GLY A 1 175 ? 61.027 21.450 -26.333 1.00 45.53 175 GLY A CA 1
ATOM 1314 C C . GLY A 1 175 ? 61.730 22.501 -27.208 1.00 45.53 175 GLY A C 1
ATOM 1315 O O . GLY A 1 175 ? 61.559 22.493 -28.421 1.00 45.53 175 GLY A O 1
ATOM 1316 N N . ASN A 1 176 ? 62.624 23.291 -26.592 1.00 42.41 176 ASN A N 1
ATOM 1317 C CA . ASN A 1 176 ? 63.961 23.706 -27.079 1.00 42.41 176 ASN A CA 1
ATOM 1318 C C . ASN A 1 176 ? 64.647 24.579 -25.993 1.00 42.41 176 ASN A C 1
ATOM 1320 O O . ASN A 1 176 ? 64.133 25.600 -25.565 1.00 42.41 176 ASN A O 1
ATOM 1324 N N . GLU A 1 177 ? 65.693 24.117 -25.311 1.00 45.28 177 GLU A N 1
ATOM 1325 C CA . GLU A 1 177 ? 67.096 24.275 -25.729 1.00 45.28 177 GLU A CA 1
ATOM 1326 C C . GLU A 1 177 ? 67.499 25.720 -26.080 1.00 45.28 177 GLU A C 1
ATOM 1328 O O . GLU A 1 177 ? 67.564 26.074 -27.251 1.00 45.28 177 GLU A O 1
ATOM 1333 N N . THR A 1 178 ? 67.816 26.545 -25.074 1.00 42.78 178 THR A N 1
ATOM 1334 C CA . THR A 1 178 ? 68.891 27.574 -25.078 1.00 42.78 178 THR A CA 1
ATOM 1335 C C . THR A 1 178 ? 68.942 28.157 -23.656 1.00 42.78 178 THR A C 1
ATOM 1337 O O . THR A 1 178 ? 68.011 28.816 -23.224 1.00 42.78 178 THR A O 1
ATOM 1340 N N . GLY A 1 179 ? 69.875 27.776 -22.782 1.00 43.28 179 GLY A N 1
ATOM 1341 C CA . GLY A 1 179 ? 71.285 28.143 -22.852 1.00 43.28 179 GLY A CA 1
ATOM 1342 C C . GLY A 1 179 ? 71.464 29.525 -22.226 1.00 43.28 179 GLY A C 1
ATOM 1343 O O . GLY A 1 179 ? 71.106 30.487 -22.889 1.00 43.28 179 GLY A O 1
ATOM 1344 N N . GLN A 1 180 ? 71.964 29.592 -20.983 1.00 49.91 180 GLN A N 1
ATOM 1345 C CA . GLN A 1 180 ? 72.734 30.686 -20.348 1.00 49.91 180 GLN A CA 1
ATOM 1346 C C . GLN A 1 180 ? 72.694 30.513 -18.819 1.00 49.91 180 GLN A C 1
ATOM 1348 O O . GLN A 1 180 ? 72.005 31.225 -18.096 1.00 49.91 180 GLN A O 1
ATOM 1353 N N . ASP A 1 181 ? 73.441 29.511 -18.354 1.00 44.81 181 ASP A N 1
ATOM 1354 C CA . ASP A 1 181 ? 73.997 29.480 -17.003 1.00 44.81 181 ASP A CA 1
ATOM 1355 C C . ASP A 1 181 ? 75.143 30.504 -17.000 1.00 44.81 181 ASP A C 1
ATOM 1357 O O . ASP A 1 181 ? 76.208 30.274 -17.579 1.00 44.81 181 ASP A O 1
ATOM 1361 N N . ALA A 1 182 ? 74.853 31.710 -16.513 1.00 48.66 182 ALA A N 1
ATOM 1362 C CA . ALA A 1 182 ? 75.837 32.761 -16.310 1.00 48.66 182 ALA A CA 1
ATOM 1363 C C . ALA A 1 182 ? 76.230 32.733 -14.833 1.00 48.66 182 ALA A C 1
ATOM 1365 O O . ALA A 1 182 ? 75.414 33.017 -13.959 1.00 48.66 182 ALA A O 1
ATOM 1366 N N . GLY A 1 183 ? 77.474 32.327 -14.589 1.00 41.19 183 GLY A N 1
ATOM 1367 C CA . GLY A 1 183 ? 78.046 32.194 -13.262 1.00 41.19 183 GLY A CA 1
ATOM 1368 C C . GLY A 1 183 ? 78.217 33.523 -12.529 1.00 41.19 183 GLY A C 1
ATOM 1369 O O . GLY A 1 183 ? 78.735 34.496 -13.072 1.00 41.19 183 GLY A O 1
ATOM 1370 N N . GLU A 1 184 ? 77.870 33.484 -11.250 1.00 44.53 184 GLU A N 1
ATOM 1371 C CA . GLU A 1 184 ? 78.357 34.353 -10.179 1.00 44.53 184 GLU A CA 1
ATOM 1372 C C . GLU A 1 184 ? 78.765 33.376 -9.060 1.00 44.53 184 GLU A C 1
ATOM 1374 O O . GLU A 1 184 ? 77.923 32.667 -8.517 1.00 44.53 184 GLU A O 1
ATOM 1379 N N . LEU A 1 185 ? 80.037 32.975 -8.964 1.00 49.94 185 LEU A N 1
ATOM 1380 C CA . LEU A 1 185 ? 81.148 33.664 -8.291 1.00 49.94 185 LEU A CA 1
ATOM 1381 C C . LEU A 1 185 ? 80.841 34.001 -6.827 1.00 49.94 185 LEU A C 1
ATOM 1383 O O . LEU A 1 185 ? 80.082 34.931 -6.579 1.00 49.94 185 LEU A O 1
ATOM 1387 N N . ALA A 1 186 ? 81.532 33.273 -5.935 1.00 49.09 186 ALA A N 1
ATOM 1388 C CA . ALA A 1 186 ? 81.761 33.472 -4.493 1.00 49.09 186 ALA A CA 1
ATOM 1389 C C . ALA A 1 186 ? 81.221 32.293 -3.669 1.00 49.09 186 ALA A C 1
ATOM 1391 O O . ALA A 1 186 ? 80.068 31.914 -3.813 1.00 49.09 186 ALA A O 1
ATOM 1392 N N . ASP A 1 187 ? 81.922 31.661 -2.739 1.00 46.06 187 ASP A N 1
ATOM 1393 C CA . ASP A 1 187 ? 83.282 31.748 -2.213 1.00 46.06 187 ASP A CA 1
ATOM 1394 C C . ASP A 1 187 ? 83.320 30.598 -1.194 1.00 46.06 187 ASP A C 1
ATOM 1396 O O . ASP A 1 187 ? 82.534 30.642 -0.254 1.00 46.06 187 ASP A O 1
ATOM 1400 N N . ASP A 1 188 ? 84.155 29.571 -1.363 1.00 46.53 188 ASP A N 1
ATOM 1401 C CA . ASP A 1 188 ? 84.667 28.777 -0.227 1.00 46.53 188 ASP A CA 1
ATOM 1402 C C . ASP A 1 188 ? 85.819 27.873 -0.689 1.00 46.53 188 ASP A C 1
ATOM 1404 O O . ASP A 1 188 ? 85.726 26.649 -0.764 1.00 46.53 188 ASP A O 1
ATOM 1408 N N . TRP A 1 189 ? 86.928 28.503 -1.072 1.00 43.72 189 TRP A N 1
ATOM 1409 C CA . TRP A 1 189 ? 88.214 27.819 -1.146 1.00 43.72 189 TRP A CA 1
ATOM 1410 C C . TRP A 1 189 ? 88.833 27.841 0.248 1.00 43.72 189 TRP A C 1
ATOM 1412 O O . TRP A 1 189 ? 89.569 28.759 0.604 1.00 43.72 189 TRP A O 1
ATOM 1422 N N . SER A 1 190 ? 88.526 26.824 1.043 1.00 46.88 190 SER A N 1
ATOM 1423 C CA . SER A 1 190 ? 89.130 26.608 2.351 1.00 46.88 190 SER A CA 1
ATOM 1424 C C . SER A 1 190 ? 89.761 25.221 2.416 1.00 46.88 190 SER A C 1
ATOM 1426 O O . SER A 1 190 ? 89.248 24.338 3.088 1.00 46.88 190 SER A O 1
ATOM 1428 N N . ASN A 1 191 ? 90.907 25.027 1.744 1.00 51.75 191 ASN A N 1
ATOM 1429 C CA . ASN A 1 191 ? 92.000 24.294 2.383 1.00 51.75 191 ASN A CA 1
ATOM 1430 C C . ASN A 1 191 ? 93.359 24.370 1.669 1.00 51.75 191 ASN A C 1
ATOM 1432 O O . ASN A 1 191 ? 93.507 23.979 0.516 1.00 51.75 191 ASN A O 1
ATOM 1436 N N . GLU A 1 192 ? 94.337 24.707 2.504 1.00 45.53 192 GLU A N 1
ATOM 1437 C CA . GLU A 1 192 ? 95.620 24.027 2.653 1.00 45.53 192 GLU A CA 1
ATOM 1438 C C . GLU A 1 192 ? 96.802 24.328 1.718 1.00 45.53 192 GLU A C 1
ATOM 1440 O O . GLU A 1 192 ? 96.773 24.177 0.501 1.00 45.53 192 GLU A O 1
ATOM 1445 N N . THR A 1 193 ? 97.911 24.576 2.424 1.00 55.44 193 THR A N 1
ATOM 1446 C CA . THR A 1 193 ? 99.323 24.555 2.026 1.00 55.44 193 THR A CA 1
ATOM 1447 C C . THR A 1 193 ? 99.838 25.762 1.246 1.00 55.44 193 THR A C 1
ATOM 1449 O O . THR A 1 193 ? 99.232 26.195 0.281 1.00 55.44 193 THR A O 1
ATOM 1452 N N . LEU A 1 194 ? 100.996 26.354 1.522 1.00 52.34 194 LEU A N 1
ATOM 1453 C CA . LEU A 1 194 ? 101.995 26.426 2.603 1.00 52.34 194 LEU A CA 1
ATOM 1454 C C . LEU A 1 194 ? 103.159 27.198 1.921 1.00 52.34 194 LEU A C 1
ATOM 1456 O O . LEU A 1 194 ? 103.274 27.152 0.698 1.00 52.34 194 LEU A O 1
ATOM 1460 N N . GLU A 1 195 ? 104.059 27.802 2.703 1.00 45.66 195 GLU A N 1
ATOM 1461 C CA . GLU A 1 195 ? 105.388 28.291 2.262 1.00 45.66 195 GLU A CA 1
ATOM 1462 C C . GLU A 1 195 ? 105.388 29.677 1.565 1.00 45.66 195 GLU A C 1
ATOM 1464 O O . GLU A 1 195 ? 104.555 29.970 0.725 1.00 45.66 195 GLU A O 1
ATOM 1469 N N . GLN A 1 196 ? 106.284 30.630 1.834 1.00 52.50 196 GLN A N 1
ATOM 1470 C CA . GLN A 1 196 ? 107.578 30.593 2.509 1.00 52.50 196 GLN A CA 1
ATOM 1471 C C . GLN A 1 196 ? 107.998 32.045 2.845 1.00 52.50 196 GLN A C 1
ATOM 1473 O O . GLN A 1 196 ? 107.900 32.943 2.011 1.00 52.50 196 GLN A O 1
ATOM 1478 N N . THR A 1 197 ? 108.466 32.253 4.075 1.00 47.56 197 THR A N 1
ATOM 1479 C CA . THR A 1 197 ? 109.335 33.355 4.552 1.00 47.56 197 THR A CA 1
ATOM 1480 C C . THR A 1 197 ? 110.664 33.387 3.777 1.00 47.56 197 THR A C 1
ATOM 1482 O O . THR A 1 197 ? 111.077 32.329 3.296 1.00 47.56 197 THR A O 1
ATOM 1485 N N . PRO A 1 198 ? 111.356 34.537 3.645 1.00 60.94 198 PRO A N 1
ATOM 1486 C CA . PRO A 1 198 ? 112.052 35.223 4.751 1.00 60.94 198 PRO A CA 1
ATOM 1487 C C . PRO A 1 198 ? 111.734 36.714 4.935 1.00 60.94 198 PRO A C 1
ATOM 1489 O O . PRO A 1 198 ? 111.431 37.405 3.939 1.00 60.94 198 PRO A O 1
#